Protein AF-A0A7V4B0A4-F1 (afdb_monomer_lite)

pLDDT: mean 84.25, std 16.82, range [36.53, 98.81]

Structure (mmCIF, N/CA/C/O backbone):
data_AF-A0A7V4B0A4-F1
#
_entry.id   AF-A0A7V4B0A4-F1
#
loop_
_atom_site.group_PDB
_atom_site.id
_atom_site.type_symbol
_atom_site.label_atom_id
_atom_site.label_alt_id
_atom_site.label_comp_id
_atom_site.label_asym_id
_atom_site.label_entity_id
_atom_site.label_seq_id
_atom_site.pdbx_PDB_ins_code
_atom_site.Cartn_x
_atom_site.Cartn_y
_atom_site.Cartn_z
_atom_site.occupancy
_atom_site.B_iso_or_equiv
_atom_site.auth_seq_id
_atom_site.auth_comp_id
_atom_site.auth_asym_id
_atom_site.auth_atom_id
_atom_site.pdbx_PDB_model_num
ATOM 1 N N . MET A 1 1 ? 24.446 34.814 -2.611 1.00 75.25 1 MET A N 1
ATOM 2 C CA . MET A 1 1 ? 24.710 34.188 -1.289 1.00 75.25 1 MET A CA 1
ATOM 3 C C . MET A 1 1 ? 25.491 32.901 -1.479 1.00 75.25 1 MET A C 1
ATOM 5 O O . MET A 1 1 ? 25.324 32.261 -2.516 1.00 75.25 1 MET A O 1
ATOM 9 N N . LYS A 1 2 ? 26.307 32.516 -0.501 1.00 70.69 2 LYS A N 1
ATOM 10 C CA . LYS A 1 2 ? 26.991 31.227 -0.449 1.00 70.69 2 LYS A CA 1
ATOM 11 C C . LYS A 1 2 ? 26.139 30.223 0.328 1.00 70.69 2 LYS A C 1
ATOM 13 O O . LYS A 1 2 ? 25.851 30.430 1.503 1.00 70.69 2 LYS A O 1
ATOM 18 N N . ILE A 1 3 ? 25.718 29.152 -0.334 1.00 69.56 3 ILE A N 1
ATOM 19 C CA . ILE A 1 3 ? 24.817 28.135 0.212 1.00 69.56 3 ILE A CA 1
ATOM 20 C C . ILE A 1 3 ? 25.593 26.832 0.373 1.00 69.56 3 ILE A C 1
ATOM 22 O O . ILE A 1 3 ? 26.235 26.363 -0.565 1.00 69.56 3 ILE A O 1
ATOM 26 N N . CYS A 1 4 ? 25.526 26.235 1.559 1.00 71.62 4 CYS A N 1
ATOM 27 C CA . CYS A 1 4 ? 26.111 24.924 1.820 1.00 71.62 4 CYS A CA 1
ATOM 28 C C . CYS A 1 4 ? 24.996 23.898 2.033 1.00 71.62 4 CYS A C 1
ATOM 30 O O . CYS A 1 4 ? 24.217 24.020 2.976 1.00 71.62 4 CYS A O 1
ATOM 32 N N . LEU A 1 5 ? 24.903 22.903 1.154 1.00 67.12 5 LEU A N 1
ATOM 33 C CA . LEU A 1 5 ? 23.916 21.831 1.233 1.00 67.12 5 LEU A CA 1
ATOM 34 C C . LEU A 1 5 ? 24.581 20.546 1.726 1.00 67.12 5 LEU A C 1
ATOM 36 O O . LEU A 1 5 ? 25.603 20.130 1.188 1.00 67.12 5 LEU A O 1
ATOM 40 N N . ILE A 1 6 ? 24.020 19.915 2.752 1.00 66.19 6 ILE A N 1
ATOM 41 C CA . ILE A 1 6 ? 24.661 18.818 3.479 1.00 66.19 6 ILE A CA 1
ATOM 42 C C . ILE A 1 6 ? 23.786 17.566 3.403 1.00 66.19 6 ILE A C 1
ATOM 44 O O . ILE A 1 6 ? 22.650 17.573 3.876 1.00 66.19 6 ILE A O 1
ATOM 48 N N . GLN A 1 7 ? 24.337 16.471 2.879 1.00 65.56 7 GLN A N 1
ATOM 49 C CA . GLN A 1 7 ? 23.795 15.128 3.095 1.00 65.56 7 GLN A CA 1
ATOM 50 C C . GLN A 1 7 ? 24.357 14.594 4.410 1.00 65.56 7 GLN A C 1
ATOM 52 O O . GLN A 1 7 ? 25.570 14.417 4.486 1.00 65.56 7 GLN A O 1
ATOM 57 N N . PRO A 1 8 ? 23.553 14.350 5.455 1.00 57.16 8 PRO A N 1
ATOM 58 C CA . PRO A 1 8 ? 24.050 13.830 6.713 1.00 57.16 8 PRO A CA 1
ATOM 59 C C . PRO A 1 8 ? 24.320 12.324 6.613 1.00 57.16 8 PRO A C 1
ATOM 61 O O . PRO A 1 8 ? 23.632 11.586 5.909 1.00 57.16 8 PRO A O 1
ATOM 64 N N . TYR A 1 9 ? 25.311 11.873 7.377 1.00 52.69 9 TYR A N 1
ATOM 65 C CA . TYR A 1 9 ? 25.634 10.466 7.591 1.00 52.69 9 TYR A CA 1
ATOM 66 C C . TYR A 1 9 ? 25.311 10.093 9.042 1.00 52.69 9 TYR A C 1
ATOM 68 O O . TYR A 1 9 ? 25.864 10.694 9.964 1.00 52.69 9 TYR A O 1
ATOM 76 N N . ASP A 1 10 ? 24.426 9.115 9.259 1.00 53.19 10 ASP A N 1
ATOM 77 C CA . ASP A 1 10 ? 24.234 8.486 10.573 1.00 53.19 10 ASP A CA 1
ATOM 78 C C . ASP A 1 10 ? 24.983 7.151 10.621 1.00 53.19 10 ASP A C 1
ATOM 80 O O . ASP A 1 10 ? 24.567 6.169 10.015 1.00 53.19 10 ASP A O 1
ATOM 84 N N . ALA A 1 11 ? 26.065 7.081 11.395 1.00 44.38 11 ALA A N 1
ATOM 85 C CA . ALA A 1 11 ? 26.832 5.847 11.569 1.00 44.38 11 ALA A CA 1
ATOM 86 C C . ALA A 1 11 ? 26.018 4.688 12.193 1.00 44.38 11 ALA A C 1
ATOM 88 O O . ALA A 1 11 ? 26.493 3.555 12.207 1.00 44.38 11 ALA A O 1
ATOM 89 N N . ARG A 1 12 ? 24.806 4.951 12.710 1.00 38.81 12 ARG A N 1
ATOM 90 C CA . ARG A 1 12 ? 23.875 3.936 13.235 1.00 38.81 12 ARG A CA 1
ATOM 91 C C . ARG A 1 12 ? 22.902 3.386 12.187 1.00 38.81 12 ARG A C 1
ATOM 93 O O . ARG A 1 12 ? 22.183 2.435 12.485 1.00 38.81 12 ARG A O 1
ATOM 100 N N . ARG A 1 13 ? 22.862 3.945 10.973 1.00 39.22 13 ARG A N 1
ATOM 101 C CA . ARG A 1 13 ? 22.003 3.492 9.868 1.00 39.22 13 ARG A CA 1
ATOM 102 C C . ARG A 1 13 ? 22.868 3.029 8.693 1.00 39.22 13 ARG A C 1
ATOM 104 O O . ARG A 1 13 ? 23.796 3.714 8.283 1.00 39.22 13 ARG A O 1
ATOM 111 N N . HIS A 1 14 ? 22.565 1.852 8.148 1.00 38.12 14 HIS A N 1
ATOM 112 C CA . HIS A 1 14 ? 23.194 1.375 6.915 1.00 38.12 14 HIS A CA 1
ATOM 113 C C . HIS A 1 14 ? 22.446 1.983 5.726 1.00 38.12 14 HIS A C 1
ATOM 115 O O . HIS A 1 14 ? 21.245 1.769 5.573 1.00 38.12 14 HIS A O 1
ATOM 121 N N . TYR A 1 15 ? 23.149 2.765 4.910 1.00 41.97 15 TYR A N 1
ATOM 122 C CA . TYR A 1 15 ? 22.588 3.439 3.741 1.00 41.97 15 TYR A CA 1
ATOM 123 C C . TYR A 1 15 ? 23.042 2.738 2.456 1.00 41.97 15 TYR A C 1
ATOM 125 O O . TYR A 1 15 ? 24.212 2.385 2.324 1.00 41.97 15 TYR A O 1
ATOM 133 N N . TYR A 1 16 ? 22.118 2.552 1.510 1.00 37.06 16 TYR A N 1
ATOM 134 C CA . TYR A 1 16 ? 22.332 1.768 0.283 1.00 37.06 16 TYR A CA 1
ATOM 135 C C . TYR A 1 16 ? 22.810 2.588 -0.934 1.00 37.06 16 TYR A C 1
ATOM 137 O O . TYR A 1 16 ? 23.106 2.007 -1.973 1.00 37.06 16 TYR A O 1
ATOM 145 N N . ALA A 1 17 ? 22.917 3.917 -0.831 1.00 39.59 17 ALA A N 1
ATOM 146 C CA . ALA A 1 17 ? 23.339 4.792 -1.931 1.00 39.59 17 ALA A CA 1
ATOM 147 C C . ALA A 1 17 ? 24.556 5.643 -1.526 1.00 39.59 17 ALA A C 1
ATOM 149 O O . ALA A 1 17 ? 24.553 6.225 -0.449 1.00 39.59 17 ALA A O 1
ATOM 150 N N . MET A 1 18 ? 25.585 5.729 -2.381 1.00 36.53 18 MET A N 1
ATOM 151 C CA . MET A 1 18 ? 26.804 6.542 -2.163 1.00 36.53 18 MET A CA 1
ATOM 152 C C . MET A 1 18 ? 26.861 7.801 -3.050 1.00 36.53 18 MET A C 1
ATOM 154 O O . MET A 1 18 ? 27.941 8.275 -3.392 1.00 36.53 18 MET A O 1
ATOM 158 N N . ILE A 1 19 ? 25.702 8.311 -3.463 1.00 43.41 19 ILE A N 1
ATOM 159 C CA . ILE A 1 19 ? 25.557 9.501 -4.314 1.00 43.41 19 ILE A CA 1
ATOM 160 C C . ILE A 1 19 ? 24.784 10.557 -3.506 1.00 43.41 19 ILE A C 1
ATOM 162 O O . ILE A 1 19 ? 23.922 10.164 -2.698 1.00 43.41 19 ILE A O 1
ATOM 166 N N . PRO A 1 20 ? 25.032 11.868 -3.716 1.00 46.19 20 PRO A N 1
ATOM 167 C CA . PRO A 1 20 ? 24.168 12.898 -3.171 1.00 46.19 20 PRO A CA 1
ATOM 168 C C . PRO A 1 20 ? 22.713 12.617 -3.567 1.00 46.19 20 PRO A C 1
ATOM 170 O O . PRO A 1 20 ? 22.459 12.237 -4.710 1.00 46.19 20 PRO A O 1
ATOM 173 N N . SER A 1 21 ? 21.750 12.789 -2.662 1.00 54.66 21 SER A N 1
ATOM 174 C CA . SER A 1 21 ? 20.336 12.594 -2.990 1.00 54.66 21 SER A CA 1
ATOM 175 C C . SER A 1 21 ? 19.987 13.446 -4.219 1.00 54.66 21 SER A C 1
ATOM 177 O O . SER A 1 21 ? 20.440 14.587 -4.339 1.00 54.66 21 SER A O 1
ATOM 179 N N . ALA A 1 22 ? 19.196 12.917 -5.157 1.00 49.62 22 ALA A N 1
ATOM 180 C CA . ALA A 1 22 ? 18.809 13.666 -6.360 1.00 49.62 22 ALA A CA 1
ATOM 181 C C . ALA A 1 22 ? 18.172 15.031 -6.010 1.00 49.62 22 ALA A C 1
ATOM 183 O O . ALA A 1 22 ? 18.344 16.016 -6.731 1.00 49.62 22 ALA A O 1
ATOM 184 N N . GLY A 1 23 ? 17.532 15.120 -4.837 1.00 54.31 23 GLY A N 1
ATOM 185 C CA . GLY A 1 23 ? 17.040 16.368 -4.258 1.00 54.31 23 GLY A CA 1
ATOM 186 C C . GLY A 1 23 ? 18.136 17.399 -3.951 1.00 54.31 23 GLY A C 1
ATOM 187 O O . GLY A 1 23 ? 17.944 18.577 -4.238 1.00 54.31 23 GLY A O 1
ATOM 188 N N . LEU A 1 24 ? 19.304 16.995 -3.433 1.00 58.66 24 LEU A N 1
ATOM 189 C CA . LEU A 1 24 ? 20.439 17.899 -3.174 1.00 58.66 24 LEU A CA 1
ATOM 190 C C . LEU A 1 24 ? 21.031 18.485 -4.448 1.00 58.66 24 LEU A C 1
ATOM 192 O O . LEU A 1 24 ? 21.308 19.683 -4.501 1.00 58.66 24 LEU A O 1
ATOM 196 N N . ALA A 1 25 ? 21.230 17.646 -5.464 1.00 51.81 25 ALA A N 1
ATOM 197 C CA . ALA A 1 25 ? 21.751 18.088 -6.752 1.00 51.81 25 ALA A CA 1
ATOM 198 C C . ALA A 1 25 ? 20.771 19.052 -7.442 1.00 51.81 25 ALA A C 1
ATOM 200 O O . ALA A 1 25 ? 21.187 20.088 -7.959 1.00 51.81 25 ALA A O 1
ATOM 201 N N . SER A 1 26 ? 19.469 18.764 -7.362 1.00 47.47 26 SER A N 1
ATOM 202 C CA . SER A 1 26 ? 18.408 19.618 -7.908 1.00 47.47 26 SER A CA 1
ATOM 203 C C . SER A 1 26 ? 18.326 20.967 -7.190 1.00 47.47 26 SER A C 1
ATOM 205 O O . SER A 1 26 ? 18.292 22.010 -7.839 1.00 47.47 26 SER A O 1
ATOM 207 N N . LEU A 1 27 ? 18.383 20.975 -5.853 1.00 57.47 27 LEU A N 1
ATOM 208 C CA . LEU A 1 27 ? 18.433 22.209 -5.061 1.00 57.47 27 LEU A CA 1
ATOM 209 C C . LEU A 1 27 ? 19.682 23.036 -5.379 1.00 57.47 27 LEU A C 1
ATOM 211 O O . LEU A 1 27 ? 19.591 24.253 -5.528 1.00 57.47 27 LEU A O 1
ATOM 215 N N . ALA A 1 28 ? 20.841 22.391 -5.531 1.00 60.78 28 ALA A N 1
ATOM 216 C CA . ALA A 1 28 ? 22.064 23.085 -5.913 1.00 60.78 28 ALA A CA 1
ATOM 217 C C . ALA A 1 28 ? 21.980 23.691 -7.316 1.00 60.78 28 ALA A C 1
ATOM 219 O O . ALA A 1 28 ? 22.449 24.809 -7.520 1.00 60.78 28 ALA A O 1
ATOM 220 N N . ALA A 1 29 ? 21.357 22.988 -8.262 1.00 51.31 29 ALA A N 1
ATOM 221 C CA . ALA A 1 29 ? 21.157 23.478 -9.618 1.00 51.31 29 ALA A CA 1
ATOM 222 C C . ALA A 1 29 ? 20.204 24.683 -9.664 1.00 51.31 29 ALA A C 1
ATOM 224 O O . ALA A 1 29 ? 20.508 25.663 -10.340 1.00 51.31 29 ALA A O 1
ATOM 225 N N . VAL A 1 30 ? 19.092 24.647 -8.921 1.00 55.47 30 VAL A N 1
ATOM 226 C CA . VAL A 1 30 ? 18.140 25.770 -8.820 1.00 55.47 30 VAL A CA 1
ATOM 227 C C . VAL A 1 30 ? 18.807 26.984 -8.179 1.00 55.47 30 VAL A C 1
ATOM 229 O O . VAL A 1 30 ? 18.858 28.049 -8.784 1.00 55.47 30 VAL A O 1
ATOM 232 N N . CYS A 1 31 ? 19.424 26.813 -7.008 1.00 58.88 31 CYS A N 1
ATOM 233 C CA . CYS A 1 31 ? 20.128 27.906 -6.343 1.00 58.88 31 CYS A CA 1
ATOM 234 C C . CYS A 1 31 ? 21.285 28.461 -7.196 1.00 58.88 31 CYS A C 1
ATOM 236 O O . CYS A 1 31 ? 21.525 29.665 -7.199 1.00 58.88 31 CYS A O 1
ATOM 238 N N . GLY A 1 32 ? 21.990 27.604 -7.939 1.00 60.75 32 GLY A N 1
ATOM 239 C CA . GLY A 1 32 ? 23.030 28.024 -8.877 1.00 60.75 32 GLY A CA 1
ATOM 240 C C . GLY A 1 32 ? 22.489 28.871 -10.032 1.00 60.75 32 GLY A C 1
ATOM 241 O O . GLY A 1 32 ? 23.100 29.881 -10.380 1.00 60.75 32 GLY A O 1
ATOM 242 N N . ARG A 1 33 ? 21.330 28.502 -10.597 1.00 58.44 33 ARG A N 1
ATOM 243 C CA . ARG A 1 33 ? 20.647 29.280 -11.649 1.00 58.44 33 ARG A CA 1
ATOM 244 C C . ARG A 1 33 ? 20.203 30.658 -11.162 1.00 58.44 33 ARG A C 1
ATOM 246 O O . ARG A 1 33 ? 20.313 31.616 -11.917 1.00 58.44 33 ARG A O 1
ATOM 253 N N . ASP A 1 34 ? 19.823 30.765 -9.895 1.00 62.31 34 ASP A N 1
ATOM 254 C CA . ASP A 1 34 ? 19.429 32.027 -9.256 1.00 62.31 34 ASP A CA 1
ATOM 255 C C . ASP A 1 34 ? 20.637 32.880 -8.800 1.00 62.31 34 ASP A C 1
ATOM 257 O O . ASP A 1 34 ? 20.499 33.850 -8.056 1.00 62.31 34 ASP A O 1
ATOM 261 N N . GLY A 1 35 ? 21.855 32.535 -9.238 1.00 72.69 35 GLY A N 1
ATOM 262 C CA . GLY A 1 35 ? 23.071 33.312 -8.981 1.00 72.69 35 GLY A CA 1
ATOM 263 C C . GLY A 1 35 ? 23.706 33.071 -7.607 1.00 72.69 35 GLY A C 1
ATOM 264 O O . GLY A 1 35 ? 24.590 33.827 -7.189 1.00 72.69 35 GLY A O 1
ATOM 265 N N . HIS A 1 36 ? 23.293 32.029 -6.879 1.00 77.00 36 HIS A N 1
ATOM 266 C CA . HIS A 1 36 ? 23.931 31.647 -5.621 1.00 77.00 36 HIS A CA 1
ATOM 267 C C . HIS A 1 36 ? 25.146 30.741 -5.857 1.00 77.00 36 HIS A C 1
ATOM 269 O O . HIS A 1 36 ? 25.159 29.871 -6.722 1.00 77.00 36 HIS A O 1
ATOM 275 N N . SER A 1 37 ? 26.180 30.906 -5.031 1.00 80.31 37 SER A N 1
ATOM 276 C CA . SER A 1 37 ? 27.324 29.992 -5.013 1.00 80.31 37 SER A CA 1
ATOM 277 C C . SER A 1 37 ? 26.982 28.811 -4.111 1.00 80.31 37 SER A C 1
ATOM 279 O O . SER A 1 37 ? 26.821 28.997 -2.906 1.00 80.31 37 SER A O 1
ATOM 281 N N . VAL A 1 38 ? 26.833 27.610 -4.675 1.00 75.75 38 VAL A N 1
ATOM 282 C CA . VAL A 1 38 ? 26.387 26.429 -3.921 1.00 75.75 38 VAL A CA 1
ATOM 283 C C . VAL A 1 38 ? 27.510 25.411 -3.760 1.00 75.75 38 VAL A C 1
ATOM 285 O O . VAL A 1 38 ? 28.175 25.041 -4.726 1.00 75.75 38 VAL A O 1
ATOM 288 N N . ARG A 1 39 ? 27.692 24.908 -2.536 1.00 79.44 39 ARG A N 1
ATOM 289 C CA . ARG A 1 39 ? 28.597 23.802 -2.213 1.00 79.44 39 ARG A CA 1
ATOM 290 C C . ARG A 1 39 ? 27.809 22.642 -1.616 1.00 79.44 39 ARG A C 1
ATOM 292 O O . ARG A 1 39 ? 27.091 22.833 -0.641 1.00 79.44 39 ARG A O 1
ATOM 299 N N . ILE A 1 40 ? 27.982 21.440 -2.164 1.00 72.88 40 ILE A N 1
ATOM 300 C CA . ILE A 1 40 ? 27.429 20.209 -1.588 1.00 72.88 40 ILE A CA 1
ATOM 301 C C . ILE A 1 40 ? 28.499 19.531 -0.723 1.00 72.88 40 ILE A C 1
ATOM 303 O O . ILE A 1 40 ? 29.619 19.301 -1.184 1.00 72.88 40 ILE A O 1
ATOM 307 N N . ILE A 1 41 ? 28.149 19.205 0.520 1.00 72.19 41 ILE A N 1
ATOM 308 C CA . ILE A 1 41 ? 28.908 18.328 1.413 1.00 72.19 41 ILE A CA 1
ATOM 309 C C . ILE A 1 41 ? 28.164 16.994 1.488 1.00 72.19 41 ILE A C 1
ATOM 311 O O . ILE A 1 41 ? 27.162 16.869 2.193 1.00 72.19 41 ILE A O 1
ATOM 315 N N . ASP A 1 42 ? 28.666 15.987 0.778 1.00 68.81 42 ASP A N 1
ATOM 316 C CA . ASP A 1 42 ? 28.141 14.626 0.867 1.00 68.81 42 ASP A CA 1
ATOM 317 C C . ASP A 1 42 ? 28.820 13.866 2.014 1.00 68.81 42 ASP A C 1
ATOM 319 O O . ASP A 1 42 ? 29.868 13.233 1.848 1.00 68.81 42 ASP A O 1
ATOM 323 N N . ALA A 1 43 ? 28.254 13.961 3.219 1.00 67.31 43 ALA A N 1
ATOM 324 C CA . ALA A 1 43 ? 28.823 13.263 4.364 1.00 67.31 43 ALA A CA 1
ATOM 325 C C . ALA A 1 43 ? 28.682 11.745 4.259 1.00 67.31 43 ALA A C 1
ATOM 327 O O . ALA A 1 43 ? 29.445 11.040 4.917 1.00 67.31 43 ALA A O 1
ATOM 328 N N . LEU A 1 44 ? 27.740 11.247 3.452 1.00 60.88 44 LEU A N 1
ATOM 329 C CA . LEU A 1 44 ? 27.511 9.823 3.259 1.00 60.88 44 LEU A CA 1
ATOM 330 C C . LEU A 1 44 ? 28.599 9.215 2.371 1.00 60.88 44 LEU A C 1
ATOM 332 O O . LEU A 1 44 ? 29.256 8.265 2.799 1.00 60.88 44 LEU A O 1
ATOM 336 N N . ALA A 1 45 ? 28.859 9.803 1.199 1.00 62.22 45 ALA A N 1
ATOM 337 C CA . ALA A 1 45 ? 29.923 9.349 0.299 1.00 62.22 45 ALA A CA 1
ATOM 338 C C . ALA A 1 45 ? 31.308 9.372 0.968 1.00 62.22 45 ALA A C 1
ATOM 340 O O . ALA A 1 45 ? 32.157 8.522 0.699 1.00 62.22 45 ALA A O 1
ATOM 341 N N . HIS A 1 46 ? 31.530 10.319 1.883 1.00 69.94 46 HIS A N 1
ATOM 342 C CA . HIS A 1 46 ? 32.814 10.505 2.561 1.00 69.94 46 HIS A CA 1
ATOM 343 C C . HIS A 1 46 ? 32.844 10.018 4.021 1.00 69.94 46 HIS A C 1
ATOM 345 O O . HIS A 1 46 ? 33.844 10.234 4.707 1.00 69.94 46 HIS A O 1
ATOM 351 N N . ARG A 1 47 ? 31.774 9.366 4.504 1.00 67.00 47 ARG A N 1
ATOM 352 C CA . ARG A 1 47 ? 31.621 8.847 5.883 1.00 67.00 47 ARG A CA 1
ATOM 353 C C . ARG A 1 47 ? 32.041 9.849 6.968 1.00 67.00 47 ARG A C 1
ATOM 355 O O . ARG A 1 47 ? 32.759 9.513 7.913 1.00 67.00 47 ARG A O 1
ATOM 362 N N . LEU A 1 48 ? 31.640 11.108 6.819 1.00 65.25 48 LEU A N 1
ATOM 363 C CA . LEU A 1 48 ? 32.090 12.190 7.694 1.00 65.25 48 LEU A CA 1
ATOM 364 C C . LEU A 1 48 ? 31.338 12.157 9.029 1.00 65.25 48 LEU A C 1
ATOM 366 O O . LEU A 1 48 ? 30.117 12.025 9.067 1.00 65.25 48 LEU A O 1
ATOM 370 N N . SER A 1 49 ? 32.061 12.324 10.139 1.00 66.31 49 SER A N 1
ATOM 371 C CA . SER A 1 49 ? 31.447 12.460 11.464 1.00 66.31 49 SER A CA 1
ATOM 372 C C . SER A 1 49 ? 30.740 13.818 11.622 1.00 66.31 49 SER A C 1
ATOM 374 O O . SER A 1 49 ? 31.161 14.791 10.989 1.00 66.31 49 SER A O 1
ATOM 376 N N . PRO A 1 50 ? 29.734 13.950 12.512 1.00 54.19 50 PRO A N 1
ATOM 377 C CA . PRO A 1 50 ? 29.031 15.218 12.741 1.00 54.19 50 PRO A CA 1
ATOM 378 C C . PRO A 1 50 ? 29.956 16.412 13.029 1.00 54.19 50 PRO A C 1
ATOM 380 O O . PRO A 1 50 ? 29.745 17.501 12.498 1.00 54.19 50 PRO A O 1
ATOM 383 N N . GLY A 1 51 ? 31.032 16.200 13.797 1.00 63.50 51 GLY A N 1
ATOM 384 C CA . GLY A 1 51 ? 32.045 17.233 14.046 1.00 63.50 51 GLY A CA 1
ATOM 385 C C . GLY A 1 51 ? 32.785 17.663 12.775 1.00 63.50 51 GLY A C 1
ATOM 386 O O . GLY A 1 51 ? 32.942 18.854 12.522 1.00 63.50 51 GLY A O 1
ATOM 387 N N . ARG A 1 52 ? 33.163 16.710 11.911 1.00 69.25 52 ARG A N 1
ATOM 388 C CA . ARG A 1 52 ? 33.843 17.004 10.637 1.00 69.25 52 ARG A CA 1
ATOM 389 C C . ARG A 1 52 ? 32.926 17.693 9.631 1.00 69.25 52 ARG A C 1
ATOM 391 O O . ARG A 1 52 ? 33.393 18.569 8.908 1.00 69.25 52 ARG A O 1
ATOM 398 N N . ILE A 1 53 ? 31.641 17.336 9.611 1.00 61.25 53 ILE A N 1
ATOM 399 C CA . ILE A 1 53 ? 30.615 18.024 8.816 1.00 61.25 53 ILE A CA 1
ATOM 400 C C . ILE A 1 53 ? 30.513 19.488 9.258 1.00 61.25 53 ILE A C 1
ATOM 402 O O . ILE A 1 53 ? 30.587 20.383 8.417 1.00 61.25 53 ILE A O 1
ATOM 406 N N . ALA A 1 54 ? 30.416 19.741 10.568 1.00 62.62 54 ALA A N 1
ATOM 407 C CA . ALA A 1 54 ? 30.348 21.094 11.116 1.00 62.62 54 ALA A CA 1
ATOM 408 C C . ALA A 1 54 ? 31.603 21.919 10.784 1.00 62.62 54 ALA A C 1
ATOM 410 O O . ALA A 1 54 ? 31.493 23.083 10.403 1.00 62.62 54 ALA A O 1
ATOM 411 N N . ASP A 1 55 ? 32.795 21.325 10.860 1.00 69.00 55 ASP A N 1
ATOM 412 C CA . ASP A 1 55 ? 34.049 22.012 10.528 1.00 69.00 55 ASP A CA 1
ATOM 413 C C . ASP A 1 55 ? 34.188 22.337 9.037 1.00 69.00 55 ASP A C 1
ATOM 415 O O . ASP A 1 55 ? 34.765 23.364 8.674 1.00 69.00 55 ASP A O 1
ATOM 419 N N . LEU A 1 56 ? 33.700 21.462 8.156 1.00 68.38 56 LEU A N 1
ATOM 420 C CA . LEU A 1 56 ? 33.671 21.722 6.715 1.00 68.38 56 LEU A CA 1
ATOM 421 C C . LEU A 1 56 ? 32.643 22.805 6.383 1.00 68.38 56 LEU A C 1
ATOM 423 O O . LEU A 1 56 ? 32.980 23.765 5.697 1.00 68.38 56 LEU A O 1
ATOM 427 N N . ALA A 1 57 ? 31.439 22.725 6.953 1.00 63.00 57 ALA A N 1
ATOM 428 C CA . ALA A 1 57 ? 30.414 23.748 6.779 1.00 63.00 57 ALA A CA 1
ATOM 429 C C . ALA A 1 57 ? 30.880 25.127 7.287 1.00 63.00 57 ALA A C 1
ATOM 431 O O . ALA A 1 57 ? 30.696 26.123 6.596 1.00 63.00 57 ALA A O 1
ATOM 432 N N . ARG A 1 58 ? 31.559 25.203 8.443 1.00 70.50 58 ARG A N 1
ATOM 433 C CA . ARG A 1 58 ? 32.131 26.459 8.972 1.00 70.50 58 ARG A CA 1
ATOM 434 C C . ARG A 1 58 ? 33.234 27.032 8.084 1.00 70.50 58 ARG A C 1
ATOM 436 O O . ARG A 1 58 ? 33.293 28.247 7.911 1.00 70.50 58 ARG A O 1
ATOM 443 N N . ARG A 1 59 ? 34.100 26.181 7.520 1.00 76.50 59 ARG A N 1
ATOM 444 C CA . ARG A 1 59 ? 35.163 26.606 6.590 1.00 76.50 59 ARG A CA 1
ATOM 445 C C . ARG A 1 59 ? 34.606 27.232 5.323 1.00 76.50 59 ARG A C 1
ATOM 447 O O . ARG A 1 59 ? 35.189 28.184 4.814 1.00 76.50 59 ARG A O 1
ATOM 454 N N . GLU A 1 60 ? 33.462 26.744 4.860 1.00 73.12 60 GLU A N 1
ATOM 455 C CA . GLU A 1 60 ? 32.794 27.323 3.705 1.00 73.12 60 GLU A CA 1
ATOM 456 C C . GLU A 1 60 ? 32.211 28.713 3.985 1.00 73.12 60 GLU A C 1
ATOM 458 O O . GLU A 1 60 ? 31.972 29.438 3.026 1.00 73.12 60 GLU A O 1
ATOM 463 N N . ARG A 1 61 ? 32.028 29.125 5.249 1.00 76.12 61 ARG A N 1
ATOM 464 C CA . ARG A 1 61 ? 31.386 30.402 5.623 1.00 76.12 61 ARG A CA 1
ATOM 465 C C . ARG A 1 61 ? 30.102 30.678 4.814 1.00 76.12 61 ARG A C 1
ATOM 467 O O . ARG A 1 61 ? 30.017 31.712 4.153 1.00 76.12 61 ARG A O 1
ATOM 474 N N . PRO A 1 62 ? 29.140 29.740 4.780 1.00 67.62 62 PRO A N 1
ATOM 475 C CA . PRO A 1 62 ? 27.916 29.954 4.035 1.00 67.62 62 PRO A CA 1
ATOM 476 C C . PRO A 1 62 ? 27.047 31.005 4.728 1.00 67.62 62 PRO A C 1
ATOM 478 O O . PRO A 1 62 ? 26.983 31.052 5.956 1.00 67.62 62 PRO A O 1
ATOM 481 N N . ASP A 1 63 ? 26.325 31.786 3.932 1.00 65.12 63 ASP A N 1
ATOM 482 C CA . ASP A 1 63 ? 25.248 32.647 4.422 1.00 65.12 63 ASP A CA 1
ATOM 483 C C . ASP A 1 63 ? 24.059 31.791 4.902 1.00 65.12 63 ASP A C 1
ATOM 485 O O . ASP A 1 63 ? 23.338 32.169 5.821 1.00 65.12 63 ASP A O 1
ATOM 489 N N . VAL A 1 64 ? 23.865 30.611 4.287 1.00 58.72 64 VAL A N 1
ATOM 490 C CA . VAL A 1 64 ? 22.800 29.646 4.609 1.00 58.72 64 VAL A CA 1
ATOM 491 C C . VAL A 1 64 ? 23.322 28.208 4.504 1.00 58.72 64 VAL A C 1
ATOM 493 O O . VAL A 1 64 ? 23.914 27.827 3.492 1.00 58.72 64 VAL A O 1
ATOM 496 N N . ALA A 1 65 ? 23.061 27.382 5.522 1.00 51.31 65 ALA A N 1
ATOM 497 C CA . ALA A 1 65 ? 23.333 25.944 5.496 1.00 51.31 65 ALA A CA 1
ATOM 498 C C . ALA A 1 65 ? 22.023 25.140 5.527 1.00 51.31 65 ALA A C 1
ATOM 500 O O . ALA A 1 65 ? 21.214 25.309 6.437 1.00 51.31 65 ALA A O 1
ATOM 501 N N . GLY A 1 66 ? 21.821 24.263 4.543 1.00 52.91 66 GLY A N 1
ATOM 502 C CA . GLY A 1 66 ? 20.678 23.350 4.460 1.00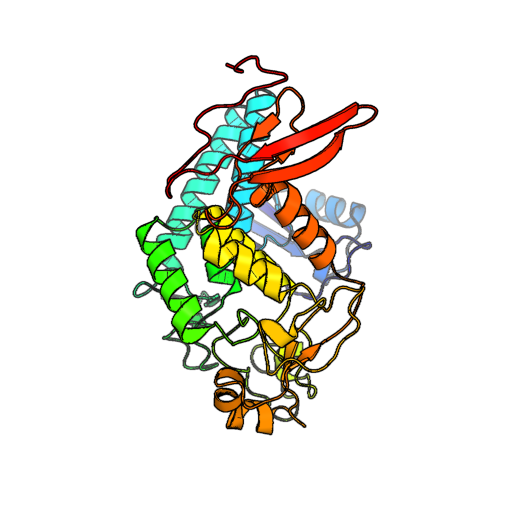 52.91 66 GLY A CA 1
ATOM 503 C C . GLY A 1 66 ? 21.126 21.902 4.628 1.00 52.91 66 GLY A C 1
ATOM 504 O O . GLY A 1 66 ? 22.141 21.503 4.068 1.00 52.91 66 GLY A O 1
ATOM 505 N N . VAL A 1 67 ? 20.381 21.097 5.384 1.00 47.53 67 VAL A N 1
ATOM 506 C CA . VAL A 1 67 ? 20.649 19.659 5.556 1.00 47.53 67 VAL A CA 1
ATOM 507 C C . VAL A 1 67 ? 19.506 18.886 4.908 1.00 47.53 67 VAL A C 1
ATOM 509 O O . VAL A 1 67 ? 18.350 19.150 5.230 1.00 47.53 67 VAL A O 1
ATOM 512 N N . THR A 1 68 ? 19.799 17.940 4.012 1.00 46.91 68 THR A N 1
ATOM 513 C CA . THR A 1 68 ? 18.766 17.054 3.451 1.00 46.91 68 THR A CA 1
ATOM 514 C C . THR A 1 68 ? 18.946 15.658 3.995 1.00 46.91 68 THR A C 1
ATOM 516 O O . THR A 1 68 ? 19.954 15.010 3.731 1.00 46.91 68 THR A O 1
ATOM 519 N N . PHE A 1 69 ? 17.947 15.151 4.687 1.00 40.12 69 PHE A N 1
ATOM 520 C CA . PHE A 1 69 ? 17.797 13.714 4.853 1.00 40.12 69 PHE A CA 1
ATOM 521 C C . PHE A 1 69 ? 17.233 13.165 3.535 1.00 40.12 69 PHE A C 1
ATOM 523 O O . PHE A 1 69 ? 16.483 13.889 2.876 1.00 40.12 69 PHE A O 1
ATOM 530 N N . PHE A 1 70 ? 17.592 11.938 3.121 1.00 37.25 70 PHE A N 1
ATOM 531 C CA . PHE A 1 70 ? 16.822 11.233 2.082 1.00 37.25 70 PHE A CA 1
ATOM 532 C C . PHE A 1 70 ? 15.350 11.421 2.432 1.00 37.25 70 PHE A C 1
ATOM 534 O O . PHE A 1 70 ? 14.920 10.982 3.499 1.00 37.25 70 PHE A O 1
ATOM 541 N N . THR A 1 71 ? 14.630 12.174 1.611 1.00 37.91 71 THR A N 1
ATOM 542 C CA . THR A 1 71 ? 13.204 12.382 1.811 1.00 37.91 71 THR A CA 1
ATOM 543 C C . THR A 1 71 ? 12.517 11.480 0.791 1.00 37.91 71 THR A C 1
ATOM 545 O O . THR A 1 71 ? 13.036 11.365 -0.323 1.00 37.91 71 THR A O 1
ATOM 548 N N . PRO A 1 72 ? 11.484 10.731 1.205 1.00 40.72 72 PRO A N 1
ATOM 549 C CA . PRO A 1 72 ? 10.926 9.620 0.444 1.00 40.72 72 PRO A CA 1
ATOM 550 C C . PRO A 1 72 ? 10.181 10.165 -0.781 1.00 40.72 72 PRO A C 1
ATOM 552 O O . PRO A 1 72 ? 10.298 11.345 -1.101 1.00 40.72 72 PRO A O 1
ATOM 555 N N . ASP A 1 73 ? 9.436 9.306 -1.466 1.00 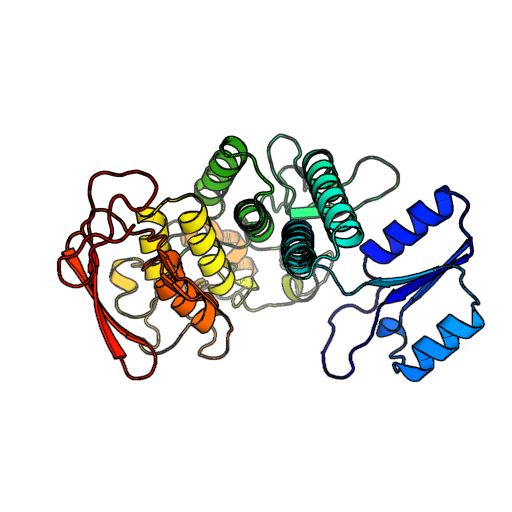53.47 73 ASP A N 1
ATOM 556 C CA . ASP A 1 73 ? 8.298 9.688 -2.308 1.00 53.47 73 ASP A CA 1
ATOM 557 C C . ASP A 1 73 ? 7.735 11.096 -1.982 1.00 53.47 73 ASP A C 1
ATOM 559 O O . ASP A 1 73 ? 7.507 11.419 -0.811 1.00 53.47 73 ASP A O 1
ATOM 563 N N . HIS A 1 74 ? 7.533 11.937 -3.005 1.00 56.06 74 HIS A N 1
ATOM 564 C CA . HIS A 1 74 ? 7.001 13.301 -2.879 1.00 56.06 74 HIS A CA 1
ATOM 565 C C . HIS A 1 74 ? 5.765 13.375 -1.968 1.00 56.06 74 HIS A C 1
ATOM 567 O O . HIS A 1 74 ? 5.622 14.346 -1.219 1.00 56.06 74 HIS A O 1
ATOM 573 N N . ALA A 1 75 ? 4.940 12.325 -1.979 1.00 55.28 75 ALA A N 1
ATOM 574 C CA . ALA A 1 75 ? 3.811 12.136 -1.079 1.00 55.28 75 ALA A CA 1
ATOM 575 C C . ALA A 1 75 ? 4.221 12.204 0.408 1.00 55.28 75 ALA A C 1
ATOM 577 O O . ALA A 1 75 ? 3.770 13.083 1.146 1.00 55.28 75 ALA A O 1
ATOM 578 N N . ALA A 1 76 ? 5.184 11.379 0.825 1.00 58.22 76 ALA A N 1
ATOM 579 C CA . ALA A 1 76 ? 5.672 11.331 2.203 1.00 58.22 76 ALA A CA 1
ATOM 580 C C . ALA A 1 76 ? 6.391 12.624 2.632 1.00 58.22 76 ALA A C 1
ATOM 582 O O . ALA A 1 76 ? 6.366 12.994 3.809 1.00 58.22 76 ALA A O 1
ATOM 583 N N . VAL A 1 77 ? 7.034 13.333 1.693 1.00 59.81 77 VAL A N 1
ATOM 584 C CA . VAL A 1 77 ? 7.622 14.659 1.963 1.00 59.81 77 VAL A CA 1
ATOM 585 C C . VAL A 1 77 ? 6.531 15.665 2.301 1.00 59.81 77 VAL A C 1
ATOM 587 O O . VAL A 1 77 ? 6.661 16.387 3.289 1.00 59.81 77 VAL A O 1
ATOM 590 N N . ARG A 1 78 ? 5.469 15.729 1.487 1.00 66.12 78 ARG A N 1
ATOM 591 C CA . ARG A 1 78 ? 4.348 16.640 1.728 1.00 66.12 78 ARG A CA 1
ATOM 592 C C . ARG A 1 78 ? 3.644 16.306 3.038 1.00 66.12 78 ARG A C 1
ATOM 594 O O . ARG A 1 78 ? 3.398 17.226 3.809 1.00 66.12 78 ARG A O 1
ATOM 601 N N . GLU A 1 79 ? 3.382 15.032 3.306 1.00 62.94 79 GLU A N 1
ATOM 602 C CA . GLU A 1 79 ? 2.773 14.573 4.560 1.00 62.94 79 GLU A CA 1
ATOM 603 C C . GLU A 1 79 ? 3.600 15.008 5.776 1.00 62.94 79 GLU A C 1
ATOM 605 O O . GLU A 1 79 ? 3.100 15.735 6.628 1.00 62.94 79 GLU A O 1
ATOM 610 N N . THR A 1 80 ? 4.905 14.715 5.784 1.00 64.06 80 THR A N 1
ATOM 611 C CA . THR A 1 80 ? 5.804 15.128 6.877 1.00 64.06 80 THR A CA 1
ATOM 612 C C . THR A 1 80 ? 5.814 16.650 7.069 1.00 64.06 80 THR A C 1
ATOM 614 O O . THR A 1 80 ? 5.866 17.149 8.191 1.00 64.06 80 THR A O 1
ATOM 617 N N . VAL A 1 81 ? 5.804 17.415 5.971 1.00 63.16 81 VAL A N 1
ATOM 618 C CA . VAL A 1 81 ? 5.784 18.884 6.022 1.00 63.16 81 VAL A CA 1
ATOM 619 C C . VAL A 1 81 ? 4.455 19.402 6.581 1.00 63.16 81 VAL A C 1
ATOM 621 O O . VAL A 1 81 ? 4.490 20.350 7.364 1.00 63.16 81 VAL A O 1
ATOM 624 N N . ARG A 1 82 ? 3.318 18.788 6.225 1.00 71.31 82 ARG A N 1
ATOM 625 C CA . ARG A 1 82 ? 1.989 19.128 6.760 1.00 71.31 82 ARG A CA 1
ATOM 626 C C . ARG A 1 82 ? 1.894 18.829 8.253 1.00 71.31 82 ARG A C 1
ATOM 628 O O . ARG A 1 82 ? 1.583 19.737 9.015 1.00 71.31 82 ARG A O 1
ATOM 635 N N . GLU A 1 83 ? 2.263 17.621 8.677 1.00 66.12 83 GLU A N 1
ATOM 636 C CA . GLU A 1 83 ? 2.271 17.239 10.098 1.00 66.12 83 GLU A CA 1
ATOM 637 C C . GLU A 1 83 ? 3.157 18.180 10.930 1.00 66.12 83 GLU A C 1
ATOM 639 O O . GLU A 1 83 ? 2.804 18.592 12.035 1.00 66.12 83 GLU A O 1
ATOM 644 N N . LEU A 1 84 ? 4.317 18.572 10.389 1.00 59.34 84 LEU A N 1
ATOM 645 C CA . LEU A 1 84 ? 5.207 19.513 11.064 1.00 59.34 84 LEU A CA 1
ATOM 646 C C . LEU A 1 84 ? 4.619 20.930 11.127 1.00 59.34 84 LEU A C 1
ATOM 648 O O . LEU A 1 84 ? 4.837 21.624 12.121 1.00 59.34 84 LEU A O 1
ATOM 652 N N . ALA A 1 85 ? 3.899 21.368 10.091 1.00 57.97 85 ALA A N 1
ATOM 653 C CA . ALA A 1 85 ? 3.208 22.655 10.089 1.00 57.97 85 ALA A CA 1
ATOM 654 C C . ALA A 1 85 ? 2.117 22.695 11.169 1.00 57.97 85 ALA A C 1
ATOM 656 O O . ALA A 1 85 ? 2.089 23.629 11.969 1.00 57.97 85 ALA A O 1
ATOM 657 N N . GLU A 1 86 ? 1.290 21.650 11.257 1.00 64.56 86 GLU A N 1
ATOM 658 C CA . GLU A 1 86 ? 0.259 21.502 12.292 1.00 64.56 86 GLU A CA 1
ATOM 659 C C . GLU A 1 86 ? 0.873 21.533 13.696 1.00 64.56 86 GLU A C 1
ATOM 661 O O . GLU A 1 86 ? 0.482 22.345 14.537 1.00 64.56 86 GLU A O 1
ATOM 666 N N . ALA A 1 87 ? 1.928 20.744 13.925 1.00 65.38 87 ALA A N 1
ATOM 667 C CA . ALA A 1 87 ? 2.644 20.744 15.197 1.00 65.38 87 ALA A CA 1
ATOM 668 C C . ALA A 1 87 ? 3.244 22.120 15.543 1.00 65.38 87 ALA A C 1
ATOM 670 O O . ALA A 1 87 ? 3.310 22.490 16.716 1.00 65.38 87 ALA A O 1
ATOM 671 N N . PHE A 1 88 ? 3.697 22.893 14.549 1.00 60.78 88 PHE A N 1
ATOM 672 C CA . PHE A 1 88 ? 4.225 24.244 14.756 1.00 60.78 88 PHE A CA 1
ATOM 673 C C . PHE A 1 88 ? 3.132 25.261 15.086 1.00 60.78 88 PHE A C 1
ATOM 675 O O . PHE A 1 88 ? 3.371 26.121 15.938 1.00 60.78 88 PHE A O 1
ATOM 682 N N . HIS A 1 89 ? 1.943 25.137 14.496 1.00 66.38 89 HIS A N 1
ATOM 683 C CA . HIS A 1 89 ? 0.782 25.930 14.898 1.00 66.38 89 HIS A CA 1
ATOM 684 C C . HIS A 1 89 ? 0.370 25.639 16.345 1.00 66.38 89 HIS A C 1
ATOM 686 O O . HIS A 1 89 ? 0.148 26.577 17.112 1.00 66.38 89 HIS A O 1
ATOM 692 N N . GLU A 1 90 ? 0.360 24.371 16.777 1.00 68.00 90 GLU A N 1
ATOM 693 C CA . GLU A 1 90 ? 0.019 24.019 18.168 1.00 68.00 90 GLU A CA 1
ATOM 694 C C . GLU A 1 90 ? 0.918 24.720 19.201 1.00 68.00 90 GLU A C 1
ATOM 696 O O . GLU A 1 90 ? 0.466 25.093 20.287 1.00 68.00 90 GLU A O 1
ATOM 701 N N . ILE A 1 91 ? 2.192 24.939 18.859 1.00 69.88 91 ILE A N 1
ATOM 702 C CA . ILE A 1 91 ? 3.166 25.628 19.718 1.00 69.88 91 ILE A CA 1
ATOM 703 C C . ILE A 1 91 ? 3.347 27.116 19.377 1.00 69.88 91 ILE A C 1
ATOM 705 O O . ILE A 1 91 ? 4.283 27.742 19.880 1.00 69.88 91 ILE A O 1
ATOM 709 N N . ARG A 1 92 ? 2.445 27.693 18.568 1.00 75.94 92 ARG A N 1
ATOM 710 C CA . ARG A 1 92 ? 2.399 29.122 18.198 1.00 75.94 92 ARG A CA 1
ATOM 711 C C . ARG A 1 92 ? 3.656 29.626 17.481 1.00 75.94 92 ARG A C 1
ATOM 713 O O . ARG A 1 92 ? 4.119 30.743 17.713 1.00 75.94 92 ARG A O 1
ATOM 720 N N . LEU A 1 93 ? 4.236 28.790 16.621 1.00 59.12 93 LEU A N 1
ATOM 721 C CA . LEU A 1 93 ? 5.304 29.163 15.688 1.00 59.12 93 LEU A CA 1
ATOM 722 C C . LEU A 1 93 ? 4.732 29.412 14.283 1.00 59.12 93 LEU A C 1
ATOM 724 O O . LEU A 1 93 ? 5.203 28.825 13.306 1.00 59.12 93 LEU A O 1
ATOM 728 N N . ASP A 1 94 ? 3.736 30.291 14.191 1.00 76.38 94 ASP A N 1
ATOM 729 C CA . ASP A 1 94 ? 2.879 30.454 13.008 1.00 76.38 94 ASP A CA 1
ATOM 730 C C . ASP A 1 94 ? 3.667 30.811 11.738 1.00 76.38 94 ASP A C 1
ATOM 732 O O . ASP A 1 94 ? 3.564 30.102 10.744 1.00 76.38 94 ASP A O 1
ATOM 736 N N . ASP A 1 95 ? 4.608 31.762 11.803 1.00 70.69 95 ASP A N 1
ATOM 737 C CA . ASP A 1 95 ? 5.472 32.116 10.659 1.00 70.69 95 ASP A CA 1
ATOM 738 C C . ASP A 1 95 ? 6.243 30.920 10.064 1.00 70.69 95 ASP A C 1
ATOM 740 O O . ASP A 1 95 ? 6.644 30.926 8.894 1.00 70.69 95 ASP A O 1
ATOM 744 N N . ARG A 1 96 ? 6.575 29.919 10.891 1.00 58.91 96 ARG A N 1
ATOM 745 C CA . ARG A 1 96 ? 7.271 28.706 10.436 1.00 58.91 96 ARG A CA 1
ATOM 746 C C . ARG A 1 96 ? 6.287 27.686 9.887 1.00 58.91 96 ARG A C 1
ATOM 748 O O . ARG A 1 96 ? 6.636 27.013 8.920 1.00 58.91 96 ARG A O 1
ATOM 755 N N . ALA A 1 97 ? 5.117 27.571 10.503 1.00 60.97 97 ALA A N 1
ATOM 756 C CA . ALA A 1 97 ? 4.042 26.713 10.037 1.00 60.97 97 ALA A CA 1
ATOM 757 C C . ALA A 1 97 ? 3.549 27.163 8.654 1.00 60.97 97 ALA A C 1
ATOM 759 O O . ALA A 1 97 ? 3.571 26.362 7.724 1.00 60.97 97 ALA A O 1
ATOM 760 N N . ASP A 1 98 ? 3.289 28.457 8.461 1.00 74.75 98 ASP A N 1
ATOM 761 C CA . ASP A 1 98 ? 2.837 29.026 7.186 1.00 74.75 98 ASP A CA 1
ATOM 762 C C . ASP A 1 98 ? 3.824 28.729 6.048 1.00 74.75 98 ASP A C 1
ATOM 764 O O . ASP A 1 98 ? 3.446 28.264 4.972 1.00 74.75 98 ASP A O 1
ATOM 768 N N . LYS A 1 99 ? 5.131 28.882 6.302 1.00 68.31 99 LYS A N 1
ATOM 769 C CA . LYS A 1 99 ? 6.185 28.543 5.326 1.00 68.31 99 LYS A CA 1
ATOM 770 C C . LYS A 1 99 ? 6.212 27.060 4.957 1.00 68.31 99 LYS A C 1
ATOM 772 O O . LYS A 1 99 ? 6.593 26.718 3.833 1.00 68.31 99 LYS A O 1
ATOM 777 N N . LEU A 1 100 ? 5.893 26.176 5.903 1.00 63.66 100 LEU A N 1
ATOM 778 C CA . LEU A 1 100 ? 5.796 24.738 5.657 1.00 63.66 100 LEU A CA 1
ATOM 779 C C . LEU A 1 100 ? 4.530 24.420 4.857 1.00 63.66 100 LEU A C 1
ATOM 781 O O . LEU A 1 100 ? 4.630 23.708 3.861 1.00 63.66 100 LEU A O 1
ATOM 785 N N . THR A 1 101 ? 3.394 25.026 5.198 1.00 75.06 101 THR A N 1
ATOM 786 C CA . THR A 1 101 ? 2.137 24.917 4.446 1.00 75.06 101 THR A CA 1
ATOM 787 C C . THR A 1 101 ? 2.319 25.356 2.994 1.00 75.06 101 THR A C 1
ATOM 789 O O . THR A 1 101 ? 2.067 24.578 2.076 1.00 75.06 101 THR A O 1
ATOM 792 N N . GLU A 1 102 ? 2.888 26.538 2.748 1.00 75.81 102 GLU A N 1
ATOM 793 C CA . GLU A 1 102 ? 3.196 26.993 1.387 1.00 75.81 102 GLU A CA 1
ATOM 794 C C . GLU A 1 102 ? 4.127 26.028 0.638 1.00 75.81 102 GLU A C 1
ATOM 796 O O . GLU A 1 102 ? 4.034 25.849 -0.580 1.00 75.81 102 GLU A O 1
ATOM 801 N N . ARG A 1 103 ? 5.079 25.412 1.348 1.00 73.81 103 ARG A N 1
ATOM 802 C CA . ARG A 1 103 ? 5.989 24.433 0.752 1.00 73.81 103 ARG A CA 1
ATOM 803 C C . ARG A 1 103 ? 5.260 23.145 0.379 1.00 73.81 103 ARG A C 1
ATOM 805 O O . ARG A 1 103 ? 5.573 22.601 -0.678 1.00 73.81 103 ARG A O 1
ATOM 812 N N . ALA A 1 104 ? 4.328 22.674 1.204 1.00 70.56 104 ALA A N 1
ATOM 813 C CA . ALA A 1 104 ? 3.483 21.528 0.887 1.00 70.56 104 ALA A CA 1
ATOM 814 C C . ALA A 1 104 ? 2.676 21.790 -0.393 1.00 70.56 104 ALA A C 1
ATOM 816 O O . ALA A 1 104 ? 2.702 20.964 -1.303 1.00 70.56 104 ALA A O 1
ATOM 817 N N . GLU A 1 105 ? 2.074 22.971 -0.529 1.00 81.69 105 GLU A N 1
ATOM 818 C CA . GLU A 1 105 ? 1.311 23.334 -1.731 1.00 81.69 105 GLU A CA 1
ATOM 819 C C . GLU A 1 105 ? 2.184 23.408 -2.989 1.00 81.69 105 GLU A C 1
ATOM 821 O O . GLU A 1 105 ? 1.816 22.889 -4.043 1.00 81.69 105 GLU A O 1
ATOM 826 N N . ARG A 1 106 ? 3.407 23.947 -2.886 1.00 75.38 106 ARG A N 1
ATOM 827 C CA . ARG A 1 106 ? 4.364 23.913 -4.008 1.00 75.38 106 ARG A CA 1
ATOM 828 C C . ARG A 1 106 ? 4.781 22.492 -4.393 1.00 75.38 106 ARG A C 1
ATOM 830 O O . ARG A 1 106 ? 4.985 22.231 -5.577 1.00 75.38 106 ARG A O 1
ATOM 837 N N . ILE A 1 107 ? 4.926 21.582 -3.425 1.00 75.75 107 ILE A N 1
ATOM 838 C CA . ILE A 1 107 ? 5.235 20.169 -3.698 1.00 75.75 107 ILE A CA 1
ATOM 839 C C . ILE A 1 107 ? 4.071 19.513 -4.440 1.00 75.75 107 ILE A C 1
ATOM 841 O O . ILE A 1 107 ? 4.313 18.850 -5.444 1.00 75.75 107 ILE A O 1
ATOM 845 N N . LEU A 1 108 ? 2.833 19.737 -3.990 1.00 79.50 108 LEU A N 1
ATOM 846 C CA . LEU A 1 108 ? 1.637 19.210 -4.645 1.00 79.50 108 LEU A CA 1
ATOM 847 C C . LEU A 1 108 ? 1.515 19.721 -6.086 1.00 79.50 108 LEU A C 1
ATOM 849 O O . LEU A 1 108 ? 1.342 18.926 -7.006 1.00 79.50 108 LEU A O 1
ATOM 853 N N . ALA A 1 109 ? 1.679 21.028 -6.300 1.00 77.12 109 ALA A N 1
ATOM 854 C CA . ALA A 1 109 ? 1.630 21.616 -7.636 1.00 77.12 109 ALA A CA 1
ATOM 855 C C . ALA A 1 109 ? 2.713 21.035 -8.563 1.00 77.12 109 ALA A C 1
ATOM 857 O O . ALA A 1 109 ? 2.434 20.694 -9.712 1.00 77.12 109 ALA A O 1
ATOM 858 N N . ALA A 1 110 ? 3.943 20.873 -8.062 1.00 76.75 110 ALA A N 1
ATOM 859 C CA . ALA A 1 110 ? 5.031 20.274 -8.829 1.00 76.75 110 ALA A CA 1
ATOM 860 C C . ALA A 1 110 ? 4.769 18.794 -9.148 1.00 76.75 110 ALA A C 1
ATOM 862 O O . ALA A 1 110 ? 5.009 18.374 -10.279 1.00 76.75 110 ALA A O 1
ATOM 863 N N . PHE A 1 111 ? 4.254 18.026 -8.184 1.00 82.81 111 PHE A N 1
ATOM 864 C CA . PHE A 1 111 ? 3.841 16.634 -8.365 1.00 82.81 111 PHE A CA 1
ATOM 865 C C . PHE A 1 111 ? 2.786 16.515 -9.474 1.00 82.81 111 PHE A C 1
ATOM 867 O O . PHE A 1 111 ? 3.009 15.798 -10.448 1.00 82.81 111 PHE A O 1
ATOM 874 N N . GLN A 1 112 ? 1.699 17.285 -9.369 1.00 85.38 112 GLN A N 1
ATOM 875 C CA . GLN A 1 112 ? 0.584 17.282 -10.321 1.00 85.38 112 GLN A CA 1
ATOM 876 C C . GLN A 1 112 ? 1.036 17.654 -11.735 1.00 85.38 112 GLN A C 1
ATOM 878 O O . GLN A 1 112 ? 0.674 16.993 -12.699 1.00 85.38 112 GLN A O 1
ATOM 883 N N . HIS A 1 113 ? 1.871 18.685 -11.869 1.00 80.00 113 HIS A N 1
ATOM 884 C CA . HIS A 1 113 ? 2.345 19.138 -13.176 1.00 80.00 113 HIS A CA 1
ATOM 885 C C . HIS A 1 113 ? 3.356 18.176 -13.822 1.00 80.00 113 HIS A C 1
ATOM 887 O O . HIS A 1 113 ? 3.445 18.094 -15.045 1.00 80.00 113 HIS A O 1
ATOM 893 N N . THR A 1 114 ? 4.181 17.509 -13.013 1.00 78.75 114 THR A N 1
ATOM 894 C CA . THR A 1 114 ? 5.406 16.867 -13.512 1.00 78.75 114 THR A CA 1
ATOM 895 C C . THR A 1 114 ? 5.317 15.351 -13.553 1.00 78.75 114 THR A C 1
ATOM 897 O O . THR A 1 114 ? 5.894 14.750 -14.452 1.00 78.75 114 THR A O 1
ATOM 900 N N . LEU A 1 115 ? 4.660 14.733 -12.571 1.00 81.69 115 LEU A N 1
ATOM 901 C CA . LEU A 1 115 ? 4.674 13.279 -12.379 1.00 81.69 115 LEU A CA 1
ATOM 902 C C . LEU A 1 115 ? 3.365 12.613 -12.791 1.00 81.69 115 LEU A C 1
ATOM 904 O O . LEU A 1 115 ? 3.377 11.430 -13.123 1.00 81.69 115 LEU A O 1
ATOM 908 N N . LEU A 1 116 ? 2.258 13.357 -12.797 1.00 87.19 116 LEU A N 1
ATOM 909 C CA . LEU A 1 116 ? 0.992 12.894 -13.345 1.00 87.19 116 LEU A CA 1
ATOM 910 C C . LEU A 1 116 ? 0.934 13.249 -14.836 1.00 87.19 116 LEU A C 1
ATOM 912 O O . LEU A 1 116 ? 0.668 14.391 -15.207 1.00 87.19 116 LEU A O 1
ATOM 916 N N . SER A 1 117 ? 1.223 12.278 -15.701 1.00 86.50 117 SER A N 1
ATOM 917 C CA . SER A 1 117 ? 1.279 12.470 -17.153 1.00 86.50 117 SER A CA 1
ATOM 918 C C . SER A 1 117 ? 0.287 11.548 -17.845 1.00 86.50 117 SER A C 1
ATOM 920 O O . SER A 1 117 ? 0.140 10.399 -17.457 1.00 86.50 117 SER A O 1
ATOM 922 N N . ASP A 1 118 ? -0.436 12.049 -18.848 1.00 93.31 118 ASP A N 1
ATOM 923 C CA . ASP A 1 118 ? -1.492 11.295 -19.548 1.00 93.31 118 ASP A CA 1
ATOM 924 C C . ASP A 1 118 ? -2.523 10.632 -18.612 1.00 93.31 118 ASP A C 1
ATOM 926 O O . ASP A 1 118 ? -3.055 9.565 -18.911 1.00 93.31 118 ASP A O 1
ATOM 930 N N . GLY A 1 119 ? -2.788 11.250 -17.456 1.00 94.38 119 GLY A N 1
ATOM 931 C CA . GLY A 1 119 ? -3.693 10.708 -16.438 1.00 94.38 119 GLY A CA 1
ATOM 932 C C . GLY A 1 119 ? -3.110 9.575 -15.583 1.00 94.38 119 GLY A C 1
ATOM 933 O O . GLY A 1 119 ? -3.832 9.022 -14.762 1.00 94.38 119 GLY A O 1
ATOM 934 N N . VAL A 1 120 ? -1.825 9.234 -15.727 1.00 96.06 120 VAL A N 1
ATOM 935 C CA . VAL A 1 120 ? -1.160 8.176 -14.953 1.00 96.06 120 VAL A CA 1
ATOM 936 C C . VAL A 1 120 ? 0.030 8.737 -14.180 1.00 96.06 120 VAL A C 1
ATOM 938 O O . VAL A 1 120 ? 0.861 9.480 -14.703 1.00 96.06 120 VAL A O 1
ATOM 941 N N . LEU A 1 121 ? 0.124 8.385 -12.899 1.00 93.06 121 LEU A N 1
ATOM 942 C CA . LEU A 1 121 ? 1.280 8.722 -12.080 1.00 93.06 121 LEU A CA 1
ATOM 943 C C . LEU A 1 121 ? 2.495 7.879 -12.485 1.00 93.06 121 LEU A C 1
ATOM 945 O O . LEU A 1 121 ? 2.471 6.650 -12.394 1.00 93.06 121 LEU A O 1
ATOM 949 N N . ALA A 1 122 ? 3.584 8.541 -12.871 1.00 85.75 122 ALA A N 1
ATOM 950 C CA . ALA A 1 122 ? 4.866 7.887 -13.088 1.00 85.75 122 ALA A CA 1
ATOM 951 C C . ALA A 1 122 ? 5.459 7.395 -11.761 1.00 85.75 122 ALA A C 1
ATOM 953 O O . ALA A 1 122 ? 5.576 8.160 -10.801 1.00 85.75 122 ALA A O 1
ATOM 954 N N . GLY A 1 123 ? 5.894 6.131 -11.708 1.00 81.94 123 GLY A N 1
ATOM 955 C CA . GLY A 1 123 ? 6.548 5.607 -10.508 1.00 81.94 123 GLY A CA 1
ATOM 956 C C . GLY A 1 123 ? 7.934 6.211 -10.259 1.00 81.94 123 GLY A C 1
ATOM 957 O O . GLY A 1 123 ? 8.348 6.326 -9.107 1.00 81.94 123 GLY A O 1
ATOM 958 N N . MET A 1 124 ? 8.647 6.615 -11.316 1.00 79.19 124 MET A N 1
ATOM 959 C CA . MET A 1 124 ? 9.888 7.392 -11.237 1.00 79.19 124 MET A CA 1
ATOM 960 C C . MET A 1 124 ? 10.029 8.340 -12.434 1.00 79.19 124 MET A C 1
ATOM 962 O O . MET A 1 124 ? 9.450 8.123 -13.497 1.00 79.19 124 MET A O 1
ATOM 966 N N . ALA A 1 125 ? 10.859 9.371 -12.280 1.00 72.94 125 ALA A N 1
ATOM 967 C CA . ALA A 1 125 ? 11.197 10.296 -13.354 1.00 72.94 125 ALA A CA 1
ATOM 968 C C . ALA A 1 125 ? 12.692 10.639 -13.340 1.00 72.94 125 ALA A C 1
ATOM 970 O O . ALA A 1 125 ? 13.266 10.942 -12.291 1.00 72.94 125 ALA A O 1
ATOM 971 N N . TYR A 1 126 ? 13.307 10.623 -14.519 1.00 71.31 126 TYR A N 1
ATOM 972 C CA . TYR A 1 126 ? 14.668 11.078 -14.767 1.00 71.31 126 TYR A CA 1
ATOM 973 C C . TYR A 1 126 ? 14.616 12.483 -15.346 1.00 71.31 126 TYR A C 1
ATOM 975 O O . TYR A 1 126 ? 14.037 12.727 -16.406 1.00 71.31 126 TYR A O 1
ATOM 983 N N . PHE A 1 127 ? 15.232 13.416 -14.631 1.00 67.44 127 PHE A N 1
ATOM 984 C CA . PHE A 1 127 ? 15.283 14.815 -15.023 1.00 67.44 127 PHE A CA 1
ATOM 985 C C . PHE A 1 127 ? 16.575 15.081 -15.788 1.00 67.44 127 PHE A C 1
ATOM 987 O O . PHE A 1 127 ? 17.637 15.269 -15.195 1.00 67.44 127 PHE A O 1
ATOM 994 N N . GLU A 1 128 ? 16.476 15.087 -17.112 1.00 59.84 128 GLU A N 1
ATOM 995 C CA . GLU A 1 128 ? 17.536 15.550 -18.008 1.00 59.84 128 GLU A CA 1
ATOM 996 C C . GLU A 1 128 ? 17.242 16.989 -18.473 1.00 59.84 128 GLU A C 1
ATOM 998 O O . GLU A 1 128 ? 16.277 17.622 -18.036 1.00 59.84 128 GLU A O 1
ATOM 1003 N N . SER A 1 129 ? 18.082 17.567 -19.335 1.00 48.66 129 SER A N 1
ATOM 1004 C CA . SER A 1 129 ? 17.818 18.894 -19.898 1.00 48.66 129 SER A CA 1
ATOM 1005 C C . SER A 1 129 ? 16.627 18.845 -20.867 1.00 48.66 129 SER A C 1
ATOM 1007 O O . SER A 1 129 ? 16.810 18.545 -22.043 1.00 48.66 129 SER A O 1
ATOM 1009 N N . GLY A 1 130 ? 15.420 19.144 -20.376 1.00 64.62 130 GLY A N 1
ATOM 1010 C CA . GLY A 1 130 ? 14.179 19.154 -21.157 1.00 64.62 130 GLY A CA 1
ATOM 1011 C C . GLY A 1 130 ? 13.025 18.457 -20.435 1.00 64.62 130 GLY A C 1
ATOM 1012 O O . GLY A 1 130 ? 12.862 18.610 -19.224 1.00 64.62 130 GLY A O 1
ATOM 1013 N N . THR A 1 131 ? 12.207 17.726 -21.193 1.00 72.12 131 THR A N 1
ATOM 1014 C CA . THR A 1 131 ? 11.084 16.937 -20.668 1.00 72.12 131 THR A CA 1
ATOM 1015 C C . THR A 1 131 ? 11.608 15.769 -19.826 1.00 72.12 131 THR A C 1
ATOM 1017 O O . THR A 1 131 ? 12.536 15.089 -20.270 1.00 72.12 131 THR A O 1
ATOM 1020 N N . PRO A 1 132 ? 11.041 15.506 -18.634 1.00 74.12 132 PRO A N 1
ATOM 1021 C CA . PRO A 1 132 ? 11.438 14.355 -17.836 1.00 74.12 132 PRO A CA 1
ATOM 1022 C C . PRO A 1 132 ? 11.145 13.044 -18.570 1.00 74.12 132 PRO A C 1
ATOM 1024 O O . PRO A 1 132 ? 10.117 12.896 -19.233 1.00 74.12 132 PRO A O 1
ATOM 1027 N N . ARG A 1 133 ? 12.045 12.075 -18.413 1.00 77.31 133 ARG A N 1
ATOM 1028 C CA . ARG A 1 133 ? 11.855 10.702 -18.883 1.00 77.31 133 ARG A CA 1
ATOM 1029 C C . ARG A 1 133 ? 11.227 9.876 -17.767 1.00 77.31 133 ARG A C 1
ATOM 1031 O O . ARG A 1 133 ? 11.809 9.761 -16.690 1.00 77.31 133 ARG A O 1
ATOM 1038 N N . PHE A 1 134 ? 10.045 9.323 -18.006 1.00 81.38 134 PHE A N 1
ATOM 1039 C CA . PHE A 1 134 ? 9.324 8.538 -17.005 1.00 81.38 134 PHE A CA 1
ATOM 1040 C C . PHE A 1 134 ? 9.742 7.071 -17.020 1.00 81.38 134 PHE A C 1
ATOM 1042 O O . PHE A 1 134 ? 9.982 6.501 -18.080 1.00 81.38 134 PHE A O 1
ATOM 1049 N N . MET A 1 135 ? 9.780 6.475 -15.833 1.00 83.00 135 MET A N 1
ATOM 1050 C CA . MET A 1 135 ? 9.932 5.039 -15.624 1.00 83.00 135 MET A CA 1
ATOM 1051 C C . MET A 1 135 ? 8.794 4.522 -14.750 1.00 83.00 135 MET A C 1
ATOM 1053 O O . MET A 1 135 ? 8.251 5.271 -13.932 1.00 83.00 135 MET A O 1
ATOM 1057 N N . LEU A 1 136 ? 8.457 3.239 -14.894 1.00 89.88 136 LEU A N 1
ATOM 1058 C CA . LEU A 1 136 ? 7.284 2.637 -14.249 1.00 89.88 136 LEU A CA 1
ATOM 1059 C C . LEU A 1 136 ? 6.002 3.405 -14.623 1.00 89.88 136 LEU A C 1
ATOM 1061 O O . LEU A 1 136 ? 5.232 3.831 -13.760 1.00 89.88 136 LEU A O 1
ATOM 1065 N N . HIS A 1 137 ? 5.862 3.677 -15.917 1.00 94.94 137 HIS A N 1
ATOM 1066 C CA . HIS A 1 137 ? 4.813 4.493 -16.526 1.00 94.94 137 HIS A CA 1
ATOM 1067 C C . HIS A 1 137 ? 4.484 3.896 -17.903 1.00 94.94 137 HIS A C 1
ATOM 1069 O O . HIS A 1 137 ? 5.388 3.340 -18.524 1.00 94.94 137 HIS A O 1
ATOM 1075 N N . PRO A 1 138 ? 3.280 4.068 -18.479 1.00 97.44 138 PRO A N 1
ATOM 1076 C CA . PRO A 1 138 ? 2.972 3.579 -19.832 1.00 97.44 138 PRO A CA 1
ATOM 1077 C C . PRO A 1 138 ? 3.906 4.063 -20.960 1.00 97.44 138 PRO A C 1
ATOM 1079 O O . PRO A 1 138 ? 3.877 3.516 -22.054 1.00 97.44 138 PRO A O 1
ATOM 1082 N N . ARG A 1 139 ? 4.735 5.083 -20.700 1.00 93.81 139 ARG A N 1
ATOM 1083 C CA . ARG A 1 139 ? 5.762 5.609 -21.623 1.00 93.81 139 ARG A CA 1
ATOM 1084 C C . ARG A 1 139 ? 7.160 5.006 -21.395 1.00 93.81 139 ARG A C 1
ATOM 1086 O O . ARG A 1 139 ? 8.106 5.417 -22.059 1.00 93.81 139 ARG A O 1
ATOM 1093 N N . ASP A 1 140 ? 7.319 4.108 -20.426 1.00 92.31 140 ASP A N 1
ATOM 1094 C CA . ASP A 1 140 ? 8.600 3.482 -20.094 1.00 92.31 140 ASP A CA 1
ATOM 1095 C C . ASP A 1 140 ? 8.923 2.353 -21.081 1.00 92.31 140 ASP A C 1
ATOM 1097 O O . ASP A 1 140 ? 8.580 1.189 -20.875 1.00 92.31 140 ASP A O 1
ATOM 1101 N N . GLU A 1 141 ? 9.616 2.706 -22.159 1.00 89.31 141 GLU A N 1
ATOM 1102 C CA . GLU A 1 141 ? 10.117 1.746 -23.149 1.00 89.31 141 GLU A CA 1
ATOM 1103 C C . GLU A 1 141 ? 11.394 1.020 -22.689 1.00 89.31 141 GLU A C 1
ATOM 1105 O O . GLU A 1 141 ? 11.804 0.036 -23.303 1.00 89.31 141 GLU A O 1
ATOM 1110 N N . GLU A 1 142 ? 12.043 1.484 -21.616 1.00 87.25 142 GLU A N 1
ATOM 1111 C CA . GLU A 1 142 ? 13.336 0.963 -21.173 1.00 87.25 142 GLU A CA 1
ATOM 1112 C C . GLU A 1 142 ? 13.178 -0.292 -20.311 1.00 87.25 142 GLU A C 1
ATOM 1114 O O . GLU A 1 142 ? 13.839 -1.312 -20.538 1.00 87.25 142 GLU A O 1
ATOM 1119 N N . THR A 1 143 ? 12.300 -0.230 -19.310 1.00 89.12 143 THR A N 1
ATOM 1120 C CA . THR A 1 143 ? 11.994 -1.389 -18.460 1.00 89.12 143 THR A CA 1
ATOM 1121 C C . THR A 1 143 ? 10.781 -2.158 -18.963 1.00 89.12 143 THR A C 1
ATOM 1123 O O . THR A 1 143 ? 10.651 -3.355 -18.692 1.00 89.12 143 THR A O 1
ATOM 1126 N N . GLY A 1 144 ? 9.887 -1.474 -19.685 1.00 93.69 144 GLY A N 1
ATOM 1127 C CA . GLY A 1 144 ? 8.581 -1.989 -20.068 1.00 93.69 144 GLY A CA 1
ATOM 1128 C C . GLY A 1 144 ? 7.633 -2.201 -18.886 1.00 93.69 144 GLY A C 1
ATOM 1129 O O . GLY A 1 144 ? 6.629 -2.878 -19.075 1.00 93.69 144 GLY A O 1
ATOM 1130 N N . ILE A 1 145 ? 7.961 -1.725 -17.681 1.00 95.62 145 ILE A N 1
ATOM 1131 C CA . ILE A 1 145 ? 7.067 -1.707 -16.518 1.00 95.62 145 ILE A CA 1
ATOM 1132 C C . ILE A 1 145 ? 6.216 -0.445 -16.599 1.00 95.62 145 ILE A C 1
ATOM 1134 O O . ILE A 1 145 ? 6.747 0.656 -16.748 1.00 95.62 145 ILE A O 1
ATOM 1138 N N . HIS A 1 146 ? 4.902 -0.587 -16.471 1.00 97.69 146 HIS A N 1
ATOM 1139 C CA . HIS A 1 146 ? 3.980 0.507 -16.765 1.00 97.69 146 HIS A CA 1
ATOM 1140 C C . HIS A 1 146 ? 3.367 1.140 -15.523 1.00 97.69 146 HIS A C 1
ATOM 1142 O O . HIS A 1 146 ? 2.933 2.286 -15.588 1.00 97.69 146 HIS A O 1
ATOM 1148 N N . TYR A 1 147 ? 3.322 0.425 -14.398 1.00 97.88 147 TYR A N 1
ATOM 1149 C CA . TYR A 1 147 ? 2.640 0.904 -13.198 1.00 97.88 147 TYR A CA 1
ATOM 1150 C C . TYR A 1 147 ? 3.417 0.545 -11.929 1.00 97.88 147 TYR A C 1
ATOM 1152 O O . TYR A 1 147 ? 4.083 -0.486 -11.860 1.00 97.88 147 TYR A O 1
ATOM 1160 N N . SER A 1 148 ? 3.319 1.402 -10.909 1.00 95.06 148 SER A N 1
ATOM 1161 C CA . SER A 1 148 ? 3.954 1.219 -9.600 1.00 95.06 148 SER A CA 1
ATOM 1162 C C . SER A 1 148 ? 2.930 1.407 -8.492 1.00 95.06 148 SER A C 1
ATOM 1164 O O . SER A 1 148 ? 2.471 2.527 -8.256 1.00 95.06 148 SER A O 1
ATOM 1166 N N . VAL A 1 149 ? 2.601 0.331 -7.769 1.00 97.88 149 VAL A N 1
ATOM 1167 C CA . VAL A 1 149 ? 1.602 0.409 -6.690 1.00 97.88 149 VAL A CA 1
ATOM 1168 C C . VAL A 1 149 ? 2.043 1.367 -5.593 1.00 97.88 149 VAL A C 1
ATOM 1170 O O . VAL A 1 149 ? 1.215 2.075 -5.041 1.00 97.88 149 VAL A O 1
ATOM 1173 N N . LEU A 1 150 ? 3.348 1.423 -5.296 1.00 93.62 150 LEU A N 1
ATOM 1174 C CA . LEU A 1 150 ? 3.876 2.250 -4.214 1.00 93.62 150 LEU A CA 1
ATOM 1175 C C . LEU A 1 150 ? 3.615 3.729 -4.483 1.00 93.62 150 LEU A C 1
ATOM 1177 O O . LEU A 1 150 ? 3.113 4.416 -3.602 1.00 93.62 150 LEU A O 1
ATOM 1181 N N . ALA A 1 151 ? 3.892 4.189 -5.704 1.00 87.19 151 ALA A N 1
ATOM 1182 C CA . ALA A 1 151 ? 3.643 5.576 -6.078 1.00 87.19 151 ALA A CA 1
ATOM 1183 C C . ALA A 1 151 ? 2.150 5.912 -5.955 1.00 87.19 151 ALA A C 1
ATOM 1185 O O . ALA A 1 151 ? 1.782 6.926 -5.368 1.00 87.19 151 ALA A O 1
ATOM 1186 N N . MET A 1 152 ? 1.282 5.026 -6.449 1.00 96.75 152 MET A N 1
ATOM 1187 C CA . MET A 1 152 ? -0.164 5.246 -6.437 1.00 96.75 152 MET A CA 1
ATOM 1188 C C . MET A 1 152 ? -0.745 5.251 -5.018 1.00 96.75 152 MET A C 1
ATOM 1190 O O . MET A 1 152 ? -1.465 6.180 -4.661 1.00 96.75 152 MET A O 1
ATOM 1194 N N . ILE A 1 153 ? -0.421 4.256 -4.185 1.00 95.88 153 ILE A N 1
ATOM 1195 C CA . ILE A 1 153 ? -0.989 4.158 -2.831 1.00 95.88 153 ILE A CA 1
ATOM 1196 C C . ILE A 1 153 ? -0.487 5.280 -1.928 1.00 95.88 153 ILE A C 1
ATOM 1198 O O . ILE A 1 153 ? -1.263 5.805 -1.141 1.00 95.88 153 ILE A O 1
ATOM 1202 N N . HIS A 1 154 ? 0.776 5.695 -2.050 1.00 88.31 154 HIS A N 1
ATOM 1203 C CA . HIS A 1 154 ? 1.284 6.823 -1.273 1.00 88.31 154 HIS A CA 1
ATOM 1204 C C . HIS A 1 154 ? 0.689 8.151 -1.746 1.00 88.31 154 HIS A C 1
ATOM 1206 O O . HIS A 1 154 ? 0.336 8.981 -0.914 1.00 88.31 154 HIS A O 1
ATOM 1212 N N . ALA A 1 155 ? 0.481 8.333 -3.052 1.00 88.88 155 ALA A N 1
ATOM 1213 C CA . ALA A 1 155 ? -0.236 9.494 -3.566 1.00 88.88 155 ALA A CA 1
ATOM 1214 C C . ALA A 1 155 ? -1.690 9.564 -3.059 1.00 88.88 155 ALA A C 1
ATOM 1216 O O . ALA A 1 155 ? -2.152 10.652 -2.721 1.00 88.88 155 ALA A O 1
ATOM 1217 N N . ILE A 1 156 ? -2.386 8.427 -2.938 1.00 94.94 156 ILE A N 1
ATOM 1218 C CA . ILE A 1 156 ? -3.717 8.364 -2.309 1.00 94.94 156 ILE A CA 1
ATOM 1219 C C . ILE A 1 156 ? -3.626 8.735 -0.822 1.00 94.94 156 ILE A C 1
ATOM 1221 O O . ILE A 1 156 ? -4.329 9.634 -0.373 1.00 94.94 156 ILE A O 1
ATOM 1225 N N . LEU A 1 157 ? -2.740 8.075 -0.070 1.00 88.94 157 LEU A N 1
ATOM 1226 C CA . LEU A 1 157 ? -2.626 8.237 1.385 1.00 88.94 157 LEU A CA 1
ATOM 1227 C C . LEU A 1 157 ? -2.226 9.648 1.821 1.00 88.94 157 LEU A C 1
ATOM 1229 O O . LEU A 1 157 ? -2.650 10.100 2.879 1.00 88.94 157 LEU A O 1
ATOM 1233 N N . SER A 1 158 ? -1.409 10.341 1.030 1.00 84.88 158 SER A N 1
ATOM 1234 C CA . SER A 1 158 ? -0.950 11.692 1.363 1.00 84.88 158 SER A CA 1
ATOM 1235 C C . SER A 1 158 ? -1.823 12.796 0.747 1.00 84.88 158 SER A C 1
ATOM 1237 O O . SER A 1 158 ? -1.397 13.957 0.724 1.00 84.88 158 SER A O 1
ATOM 1239 N N . ASP A 1 159 ? -3.013 12.464 0.229 1.00 90.44 159 ASP A N 1
ATOM 1240 C CA . ASP A 1 159 ? -3.926 13.372 -0.480 1.00 90.44 159 ASP A CA 1
ATOM 1241 C C . ASP A 1 159 ? -3.220 14.141 -1.611 1.00 90.44 159 ASP A C 1
ATOM 1243 O O . ASP A 1 159 ? -3.266 15.375 -1.681 1.00 90.44 159 ASP A O 1
ATOM 1247 N N . MET A 1 160 ? -2.456 13.429 -2.447 1.00 86.19 160 MET A N 1
ATOM 1248 C CA . MET A 1 160 ? -1.831 14.019 -3.639 1.00 86.19 160 MET A CA 1
ATOM 1249 C C . MET A 1 160 ? -2.810 14.097 -4.798 1.00 86.19 160 MET A C 1
ATOM 1251 O O . MET A 1 160 ? -2.608 14.914 -5.690 1.00 86.19 160 MET A O 1
ATOM 1255 N N . PHE A 1 161 ? -3.836 13.251 -4.796 1.00 95.06 161 PHE A N 1
ATOM 1256 C CA . PHE A 1 161 ? -4.835 13.150 -5.847 1.00 95.06 161 PHE A CA 1
ATOM 1257 C C . PHE A 1 161 ? -6.131 13.873 -5.488 1.00 95.06 161 PHE A C 1
ATOM 1259 O O . PHE A 1 161 ? -6.505 13.963 -4.319 1.00 95.06 161 PHE A O 1
ATOM 1266 N N . THR A 1 162 ? -6.851 14.337 -6.511 1.00 96.94 162 THR A N 1
ATOM 1267 C CA . THR A 1 162 ? -8.290 14.603 -6.367 1.00 96.94 162 THR A CA 1
ATOM 1268 C C . THR A 1 162 ? -9.051 13.281 -6.179 1.00 96.94 162 THR A C 1
ATOM 1270 O O . THR A 1 162 ? -8.513 12.218 -6.507 1.00 96.94 162 THR A O 1
ATOM 1273 N N . PRO A 1 163 ? -10.307 13.299 -5.694 1.00 96.25 163 PRO A N 1
ATOM 1274 C CA . PRO A 1 163 ? -11.114 12.082 -5.579 1.00 96.25 163 PRO A CA 1
ATOM 1275 C C . PRO A 1 163 ? -11.249 11.308 -6.899 1.00 96.25 163 PRO A C 1
ATOM 1277 O O . PRO A 1 163 ? -11.165 10.082 -6.909 1.00 96.25 163 PRO A O 1
ATOM 1280 N N . GLU A 1 164 ? -11.397 12.013 -8.022 1.00 97.75 164 GLU A N 1
ATOM 1281 C CA . GLU A 1 164 ? -11.500 11.414 -9.357 1.00 97.75 164 GLU A CA 1
ATOM 1282 C C . GLU A 1 164 ? -10.187 10.733 -9.752 1.00 97.75 164 GLU A C 1
ATOM 1284 O O . GLU A 1 164 ? -10.192 9.569 -10.146 1.00 97.75 164 GLU A O 1
ATOM 1289 N N . GLN A 1 165 ? -9.055 11.418 -9.560 1.00 98.19 165 GLN A N 1
ATOM 1290 C CA . GLN A 1 165 ? -7.730 10.849 -9.809 1.00 98.19 165 GLN A CA 1
ATOM 1291 C C . GLN A 1 165 ? -7.487 9.611 -8.933 1.00 98.19 165 GLN A C 1
ATOM 1293 O O . GLN A 1 165 ? -6.978 8.605 -9.423 1.00 98.19 165 GLN A O 1
ATOM 1298 N N . ALA A 1 166 ? -7.868 9.645 -7.653 1.00 98.25 166 ALA A N 1
ATOM 1299 C CA . ALA A 1 166 ? -7.737 8.496 -6.762 1.00 98.25 166 ALA A CA 1
ATOM 1300 C C . ALA A 1 166 ? -8.570 7.301 -7.255 1.00 98.25 166 ALA A C 1
ATOM 1302 O O . ALA A 1 166 ? -8.056 6.184 -7.304 1.00 98.25 166 ALA A O 1
ATOM 1303 N N . ALA A 1 167 ? -9.815 7.531 -7.684 1.00 98.12 167 ALA A N 1
ATOM 1304 C CA . ALA A 1 167 ? -10.676 6.490 -8.244 1.00 98.12 167 ALA A CA 1
ATOM 1305 C C . ALA A 1 167 ? -10.105 5.890 -9.543 1.00 98.12 167 ALA A C 1
ATOM 1307 O O . ALA A 1 167 ? -10.087 4.669 -9.704 1.00 98.12 167 ALA A O 1
ATOM 1308 N N . GLU A 1 168 ? -9.579 6.724 -10.444 1.00 98.44 168 GLU A N 1
ATOM 1309 C CA . GLU A 1 168 ? -8.910 6.274 -11.672 1.00 98.44 168 GLU A CA 1
ATOM 1310 C C . GLU A 1 168 ? -7.685 5.402 -11.363 1.00 98.44 168 GLU A C 1
ATOM 1312 O O . GLU A 1 168 ? -7.508 4.338 -11.958 1.00 98.44 168 GLU A O 1
ATOM 1317 N N . HIS A 1 169 ? -6.863 5.797 -10.387 1.00 98.62 169 HIS A N 1
ATOM 1318 C CA . HIS A 1 169 ? -5.675 5.033 -10.003 1.00 98.62 169 HIS A CA 1
ATOM 1319 C C . HIS A 1 169 ? -6.022 3.740 -9.257 1.00 98.62 169 HIS A C 1
ATOM 1321 O O . HIS A 1 169 ? -5.358 2.728 -9.472 1.00 98.62 169 HIS A O 1
ATOM 1327 N N . LEU A 1 170 ? -7.081 3.720 -8.444 1.00 98.62 170 LEU A N 1
ATOM 1328 C CA . LEU A 1 170 ? -7.597 2.479 -7.856 1.00 98.62 170 LEU A CA 1
ATOM 1329 C C . LEU A 1 170 ? -8.072 1.504 -8.940 1.00 98.62 170 LEU A C 1
ATOM 1331 O O . LEU A 1 170 ? -7.766 0.316 -8.857 1.00 98.62 170 LEU A O 1
ATOM 1335 N N . ALA A 1 171 ? -8.720 1.994 -10.001 1.00 98.56 171 ALA A N 1
ATOM 1336 C CA . ALA A 1 171 ? -9.097 1.159 -11.140 1.00 98.56 171 ALA A CA 1
ATOM 1337 C C . ALA A 1 171 ? -7.873 0.601 -11.895 1.00 98.56 171 ALA A C 1
ATOM 1339 O O . ALA A 1 171 ? -7.906 -0.539 -12.360 1.00 98.56 171 ALA A O 1
ATOM 1340 N N . LEU A 1 172 ? -6.775 1.363 -11.995 1.00 98.69 172 LEU A N 1
ATOM 1341 C CA . LEU A 1 172 ? -5.506 0.859 -12.540 1.00 98.69 172 LEU A CA 1
ATOM 1342 C C . LEU A 1 172 ? -4.883 -0.218 -11.643 1.00 98.69 172 LEU A C 1
ATOM 1344 O O . LEU A 1 172 ? -4.409 -1.230 -12.162 1.00 98.69 172 LEU A O 1
ATOM 1348 N N . ILE A 1 173 ? -4.899 -0.023 -10.318 1.00 98.75 173 ILE A N 1
ATOM 1349 C CA . ILE A 1 173 ? -4.401 -1.013 -9.353 1.00 98.75 173 ILE A CA 1
ATOM 1350 C C . ILE A 1 173 ? -5.199 -2.312 -9.467 1.00 98.75 173 ILE A C 1
ATOM 1352 O O . ILE A 1 173 ? -4.605 -3.383 -9.582 1.00 98.75 173 ILE A O 1
ATOM 1356 N N . GLU A 1 174 ? -6.527 -2.228 -9.484 1.00 98.38 174 GLU A N 1
ATOM 1357 C CA . GLU A 1 174 ? -7.394 -3.397 -9.637 1.00 98.38 174 GLU A CA 1
ATOM 1358 C C . GLU A 1 174 ? -7.098 -4.128 -10.951 1.00 98.38 174 GLU A C 1
ATOM 1360 O O . GLU A 1 174 ? -6.876 -5.335 -10.969 1.00 98.38 174 GLU A O 1
ATOM 1365 N N . LYS A 1 175 ? -7.007 -3.383 -12.057 1.00 98.06 175 LYS A N 1
ATOM 1366 C CA . LYS A 1 175 ? -6.855 -3.969 -13.390 1.00 98.06 175 LYS A CA 1
ATOM 1367 C C . LYS A 1 175 ? -5.482 -4.590 -13.651 1.00 98.06 175 LYS A C 1
ATOM 1369 O O . LYS A 1 175 ? -5.408 -5.615 -14.323 1.00 98.06 175 LYS A O 1
ATOM 1374 N N . TYR A 1 176 ? -4.402 -3.936 -13.226 1.00 98.19 176 TYR A N 1
ATOM 1375 C CA . TYR A 1 176 ? -3.044 -4.290 -13.662 1.00 98.19 176 TYR A CA 1
ATOM 1376 C C . TYR A 1 176 ? -2.129 -4.759 -12.536 1.00 98.19 176 TYR A C 1
ATOM 1378 O O . TYR A 1 176 ? -1.083 -5.339 -12.813 1.00 98.19 176 TYR A O 1
ATOM 1386 N N . LEU A 1 177 ? -2.480 -4.483 -11.280 1.00 98.44 177 LEU A N 1
ATOM 1387 C CA . LEU A 1 177 ? -1.602 -4.731 -10.138 1.00 98.44 177 LEU A CA 1
ATOM 1388 C C . LEU A 1 177 ? -2.205 -5.710 -9.134 1.00 98.44 177 LEU A C 1
ATOM 1390 O O . LEU A 1 177 ? -1.524 -6.054 -8.176 1.00 98.44 177 LEU A O 1
ATOM 1394 N N . THR A 1 178 ? -3.438 -6.178 -9.309 1.00 98.12 178 THR A N 1
ATOM 1395 C CA . THR A 1 178 ? -4.099 -7.040 -8.323 1.00 98.12 178 THR A CA 1
ATOM 1396 C C . THR A 1 178 ? -4.087 -8.495 -8.770 1.00 98.12 178 THR A C 1
ATOM 1398 O O . THR A 1 178 ? -4.557 -8.837 -9.848 1.00 98.12 178 THR A O 1
ATOM 1401 N N . GLY A 1 179 ? -3.516 -9.358 -7.927 1.00 97.25 179 GLY A N 1
ATOM 1402 C CA . GLY A 1 179 ? -3.580 -10.811 -8.058 1.00 97.25 179 GLY A CA 1
ATOM 1403 C C . GLY A 1 179 ? -4.498 -11.444 -7.004 1.00 97.25 179 GLY A C 1
ATOM 1404 O O . GLY A 1 179 ? -5.014 -10.752 -6.114 1.00 97.25 179 GLY A O 1
ATOM 1405 N N . PRO A 1 180 ? -4.672 -12.778 -7.041 1.00 97.44 180 PRO A N 1
ATOM 1406 C CA . PRO A 1 180 ? -5.566 -13.485 -6.122 1.00 97.44 180 PRO A CA 1
ATOM 1407 C C . PRO A 1 180 ? -5.187 -13.262 -4.650 1.00 97.44 180 PRO A C 1
ATOM 1409 O O . PRO A 1 180 ? -6.057 -13.063 -3.800 1.00 97.44 180 PRO A O 1
ATOM 1412 N N . ASP A 1 181 ? -3.893 -13.185 -4.352 1.00 97.94 181 ASP A N 1
ATOM 1413 C CA . ASP A 1 181 ? -3.323 -13.011 -3.016 1.00 97.94 181 ASP A CA 1
ATOM 1414 C C . ASP A 1 181 ? -3.113 -11.559 -2.571 1.00 97.94 181 ASP A C 1
ATOM 1416 O O . ASP A 1 181 ? -2.836 -11.333 -1.396 1.00 97.94 181 ASP A O 1
ATOM 1420 N N . GLY A 1 182 ? -3.267 -10.573 -3.457 1.00 98.19 182 GLY A N 1
ATOM 1421 C CA . GLY A 1 182 ? -3.102 -9.158 -3.128 1.00 98.19 182 GLY A CA 1
ATOM 1422 C C . GLY A 1 182 ? -2.437 -8.350 -4.238 1.00 98.19 182 GLY A C 1
ATOM 1423 O O . GLY A 1 182 ? -2.231 -8.831 -5.353 1.00 98.19 182 GLY A O 1
ATOM 1424 N N . VAL A 1 183 ? -2.098 -7.099 -3.921 1.00 98.56 183 VAL A N 1
ATOM 1425 C CA . VAL A 1 183 ? -1.506 -6.175 -4.899 1.00 98.56 183 VAL A CA 1
ATOM 1426 C C . VAL A 1 183 ? -0.013 -6.411 -5.103 1.00 98.56 183 VAL A C 1
ATOM 1428 O O . VAL A 1 183 ? 0.722 -6.781 -4.183 1.00 98.56 183 VAL A O 1
ATOM 1431 N N . ARG A 1 184 ? 0.437 -6.145 -6.324 1.00 98.44 184 ARG A N 1
ATOM 1432 C CA . ARG A 1 184 ? 1.795 -6.322 -6.818 1.00 98.44 184 ARG A CA 1
ATOM 1433 C C . ARG A 1 184 ? 2.490 -4.979 -6.934 1.00 98.44 184 ARG A C 1
ATOM 1435 O O . ARG A 1 184 ? 1.870 -3.974 -7.253 1.00 98.44 184 ARG A O 1
ATOM 1442 N N . LEU A 1 185 ? 3.794 -4.964 -6.676 1.00 98.31 185 LEU A N 1
ATOM 1443 C CA . LEU A 1 185 ? 4.630 -3.770 -6.748 1.00 98.31 185 LEU A CA 1
ATOM 1444 C C . LEU A 1 185 ? 4.598 -3.143 -8.146 1.00 98.31 185 LEU A C 1
ATOM 1446 O O . LEU A 1 185 ? 4.577 -1.918 -8.251 1.00 98.31 185 LEU A O 1
ATOM 1450 N N . PHE A 1 186 ? 4.553 -3.993 -9.175 1.00 97.81 186 PHE A N 1
ATOM 1451 C CA . PHE A 1 186 ? 4.585 -3.657 -10.596 1.00 97.81 186 PHE A CA 1
ATOM 1452 C C . PHE A 1 186 ? 3.619 -4.555 -11.380 1.00 97.81 186 PHE A C 1
ATOM 1454 O O . PHE A 1 186 ? 3.208 -5.598 -10.870 1.00 97.81 186 PHE A O 1
ATOM 1461 N N . ASP A 1 187 ? 3.302 -4.180 -12.622 1.00 97.31 187 ASP A N 1
ATOM 1462 C CA . ASP A 1 187 ? 2.387 -4.922 -13.507 1.00 97.31 187 ASP A CA 1
ATOM 1463 C C . ASP A 1 187 ? 2.973 -6.241 -14.029 1.00 97.31 187 ASP A C 1
ATOM 1465 O O . ASP A 1 187 ? 2.241 -7.139 -14.439 1.00 97.31 187 ASP A O 1
ATOM 1469 N N . LYS A 1 188 ? 4.299 -6.393 -13.976 1.00 96.06 188 LYS A N 1
ATOM 1470 C CA . LYS A 1 188 ? 4.997 -7.644 -14.285 1.00 96.06 188 LYS A CA 1
ATOM 1471 C C . LYS A 1 188 ? 6.366 -7.709 -13.598 1.00 96.06 188 LYS A C 1
ATOM 1473 O O . LYS A 1 188 ? 6.865 -6.686 -13.118 1.00 96.06 188 LYS A O 1
ATOM 1478 N N . PRO A 1 189 ? 7.011 -8.888 -13.547 1.00 96.06 189 PRO A N 1
ATOM 1479 C CA . PRO A 1 189 ? 8.370 -9.012 -13.040 1.00 96.06 189 PRO A CA 1
ATOM 1480 C C . PRO A 1 189 ? 9.361 -8.159 -13.839 1.00 96.06 189 PRO A C 1
ATOM 1482 O O . PRO A 1 189 ? 9.292 -8.077 -15.065 1.00 96.06 189 PRO A O 1
ATOM 1485 N N . LEU A 1 190 ? 10.343 -7.576 -13.148 1.00 93.19 190 LEU A N 1
ATOM 1486 C CA . LEU A 1 190 ? 11.498 -6.975 -13.817 1.00 93.19 190 LEU A CA 1
ATOM 1487 C C . LEU A 1 190 ? 12.279 -8.051 -14.583 1.00 93.19 190 LEU A C 1
ATOM 1489 O O . LEU A 1 190 ? 12.387 -9.191 -14.127 1.00 93.19 190 LEU A O 1
ATOM 1493 N N . ALA A 1 191 ? 12.869 -7.683 -15.718 1.00 92.69 191 ALA A N 1
ATOM 1494 C CA . ALA A 1 191 ? 13.672 -8.611 -16.505 1.00 92.69 191 ALA A CA 1
ATOM 1495 C C . ALA A 1 191 ? 14.919 -9.072 -15.728 1.00 92.69 191 ALA A C 1
ATOM 1497 O O . ALA A 1 191 ? 15.611 -8.273 -15.096 1.00 92.69 191 ALA A O 1
ATOM 1498 N N . TYR A 1 192 ? 15.233 -10.364 -15.816 1.00 96.25 192 TYR A N 1
ATOM 1499 C CA . TYR A 1 192 ? 16.475 -10.936 -15.302 1.00 96.25 192 TYR A CA 1
ATOM 1500 C C . TYR A 1 192 ? 17.388 -11.323 -16.466 1.00 96.25 192 TYR A C 1
ATOM 1502 O O . TYR A 1 192 ? 16.972 -12.031 -17.377 1.00 96.25 192 TYR A O 1
ATOM 1510 N N . ARG A 1 193 ? 18.639 -10.849 -16.448 1.00 95.56 193 ARG A N 1
ATOM 1511 C CA . ARG A 1 193 ? 19.618 -11.055 -17.534 1.00 95.56 193 ARG A CA 1
ATOM 1512 C C . ARG A 1 193 ? 20.893 -11.710 -17.007 1.00 95.56 193 ARG A C 1
ATOM 1514 O O . ARG A 1 193 ? 21.979 -11.150 -17.118 1.00 95.56 193 ARG A O 1
ATOM 1521 N N . GLY A 1 194 ? 20.746 -12.844 -16.321 1.00 95.31 194 GLY A N 1
ATOM 1522 C CA . GLY A 1 194 ? 21.876 -13.555 -15.710 1.00 95.31 194 GLY A CA 1
ATOM 1523 C C . GLY A 1 194 ? 22.601 -12.767 -14.610 1.00 95.31 194 GLY A C 1
ATOM 1524 O O . GLY A 1 194 ? 23.761 -13.042 -14.321 1.00 95.31 194 GLY A O 1
ATOM 1525 N N . GLY A 1 195 ? 21.937 -11.774 -14.012 1.00 91.50 195 GLY A N 1
ATOM 1526 C CA . GLY A 1 195 ? 22.489 -10.946 -12.943 1.00 91.50 195 GLY A CA 1
ATOM 1527 C C . GLY A 1 195 ? 23.221 -9.676 -13.388 1.00 91.50 195 GLY A C 1
ATOM 1528 O O . GLY A 1 195 ? 23.903 -9.056 -12.576 1.00 91.50 195 GLY A O 1
ATOM 1529 N N . VAL A 1 196 ? 23.098 -9.262 -14.651 1.00 92.94 196 VAL A N 1
ATOM 1530 C CA . VAL A 1 196 ? 23.593 -7.951 -15.099 1.00 92.94 196 VAL A CA 1
ATOM 1531 C C . VAL A 1 196 ? 22.644 -6.845 -14.631 1.00 92.94 196 VAL A C 1
ATOM 1533 O O . VAL A 1 196 ? 21.444 -6.924 -14.875 1.00 92.94 196 VAL A O 1
ATOM 1536 N N . MET A 1 197 ? 23.193 -5.811 -13.985 1.00 90.06 197 MET A N 1
ATOM 1537 C CA . MET A 1 197 ? 22.449 -4.624 -13.543 1.00 90.06 197 MET A CA 1
ATOM 1538 C C . MET A 1 197 ? 22.478 -3.532 -14.611 1.00 90.06 197 MET A C 1
ATOM 1540 O O . MET A 1 197 ? 23.554 -3.125 -15.046 1.00 90.06 197 MET A O 1
ATOM 1544 N N . THR A 1 198 ? 21.302 -3.022 -14.958 1.00 85.81 198 THR A N 1
ATOM 1545 C CA . THR A 1 198 ? 21.087 -1.891 -15.867 1.00 85.81 198 THR A CA 1
ATOM 1546 C C . THR A 1 198 ? 20.476 -0.721 -15.105 1.00 85.81 198 THR A C 1
ATOM 1548 O O . THR A 1 198 ? 21.102 0.330 -15.005 1.00 85.81 198 THR A O 1
ATOM 1551 N N . ASN A 1 199 ? 19.301 -0.931 -14.500 1.00 81.62 199 ASN A N 1
ATOM 1552 C CA . ASN A 1 199 ? 18.527 0.118 -13.836 1.00 81.62 199 ASN A CA 1
ATOM 1553 C C . ASN A 1 199 ? 18.461 -0.084 -12.324 1.00 81.62 199 ASN A C 1
ATOM 1555 O O . ASN A 1 199 ? 18.684 0.843 -11.543 1.00 81.62 199 ASN A O 1
ATOM 1559 N N . PHE A 1 200 ? 18.206 -1.317 -11.894 1.00 82.00 200 PHE A N 1
ATOM 1560 C CA . PHE A 1 200 ? 18.019 -1.653 -10.489 1.00 82.00 200 PHE A CA 1
ATOM 1561 C C . PHE A 1 200 ? 19.038 -2.679 -10.016 1.00 82.00 200 PHE A C 1
ATOM 1563 O O . PHE A 1 200 ? 19.272 -3.693 -10.661 1.00 82.00 200 PHE A O 1
ATOM 1570 N N . GLN A 1 201 ? 19.596 -2.457 -8.825 1.00 88.62 201 GLN A N 1
ATOM 1571 C CA . GLN A 1 201 ? 20.634 -3.329 -8.277 1.00 88.62 201 GLN A CA 1
ATOM 1572 C C . GLN A 1 201 ? 20.108 -4.738 -7.949 1.00 88.62 201 GLN A C 1
ATOM 1574 O O . GLN A 1 201 ? 20.212 -5.681 -8.730 1.00 88.62 201 GLN A O 1
ATOM 1579 N N . ARG A 1 202 ? 19.514 -4.915 -6.762 1.00 89.50 202 ARG A N 1
ATOM 1580 C CA . ARG A 1 202 ? 19.066 -6.241 -6.307 1.00 89.50 202 ARG A CA 1
ATOM 1581 C C . ARG A 1 202 ? 17.912 -6.803 -7.132 1.00 89.50 202 ARG A C 1
ATOM 1583 O O . ARG A 1 202 ? 17.776 -8.018 -7.211 1.00 89.50 202 ARG A O 1
ATOM 1590 N N . ALA A 1 203 ? 17.115 -5.939 -7.758 1.00 89.81 203 ALA A N 1
ATOM 1591 C CA . ALA A 1 203 ? 15.969 -6.385 -8.538 1.00 89.81 203 ALA A CA 1
ATOM 1592 C C . ALA A 1 203 ? 16.363 -7.123 -9.833 1.00 89.81 203 ALA A C 1
ATOM 1594 O O . ALA A 1 203 ? 15.680 -8.067 -10.239 1.00 89.81 203 ALA A O 1
ATOM 1595 N N . GLU A 1 204 ? 17.507 -6.763 -10.423 1.00 90.81 204 GLU A N 1
ATOM 1596 C CA . GLU A 1 204 ? 18.040 -7.404 -11.635 1.00 90.81 204 GLU A CA 1
ATOM 1597 C C . GLU A 1 204 ? 19.106 -8.472 -11.335 1.00 90.81 204 GLU A C 1
ATOM 1599 O O . GLU A 1 204 ? 19.433 -9.274 -12.206 1.00 90.81 204 GLU A O 1
ATOM 1604 N N . THR A 1 205 ? 19.623 -8.537 -10.100 1.00 94.00 205 THR A N 1
ATOM 1605 C CA . THR A 1 205 ? 20.635 -9.540 -9.700 1.00 94.00 205 THR A CA 1
ATOM 1606 C C . THR A 1 205 ? 20.079 -10.758 -8.978 1.00 94.00 205 THR A C 1
ATOM 1608 O O . THR A 1 205 ? 20.691 -11.824 -9.037 1.00 94.00 205 THR A O 1
ATOM 1611 N N . ALA A 1 206 ? 18.928 -10.644 -8.314 1.00 95.81 206 ALA A N 1
ATOM 1612 C CA . ALA A 1 206 ? 18.330 -11.761 -7.595 1.00 95.81 206 ALA A CA 1
ATOM 1613 C C . ALA A 1 206 ? 17.838 -12.855 -8.556 1.00 95.81 206 ALA A C 1
ATOM 1615 O O . ALA A 1 206 ? 16.893 -12.645 -9.319 1.00 95.81 206 ALA A O 1
ATOM 1616 N N . SER A 1 207 ? 18.459 -14.033 -8.481 1.00 95.75 207 SER A N 1
ATOM 1617 C CA . SER A 1 207 ? 18.028 -15.227 -9.217 1.00 95.75 207 SER A CA 1
ATOM 1618 C C . SER A 1 207 ? 16.780 -15.882 -8.617 1.00 95.75 207 SER A C 1
ATOM 1620 O O . SER A 1 207 ? 16.032 -16.530 -9.336 1.00 95.75 207 SER A O 1
ATOM 1622 N N . TYR A 1 208 ? 16.540 -15.704 -7.315 1.00 96.81 208 TYR A N 1
ATOM 1623 C CA . TYR A 1 208 ? 15.356 -16.219 -6.626 1.00 96.81 208 TYR A CA 1
ATOM 1624 C C . TYR A 1 208 ? 14.145 -15.300 -6.839 1.00 96.81 208 TYR A C 1
ATOM 1626 O O . TYR A 1 208 ? 14.228 -14.095 -6.569 1.00 96.81 208 TYR A O 1
ATOM 1634 N N . PHE A 1 209 ? 13.019 -15.864 -7.285 1.00 97.75 209 PHE A N 1
ATOM 1635 C CA . PHE A 1 209 ? 11.750 -15.151 -7.430 1.00 97.75 209 PHE A CA 1
ATOM 1636 C C . PHE A 1 209 ? 10.980 -15.149 -6.106 1.00 97.75 209 PHE A C 1
ATOM 1638 O O . PHE A 1 209 ? 10.090 -15.952 -5.869 1.00 97.75 209 PHE A O 1
ATOM 1645 N N . GLY A 1 210 ? 11.350 -14.232 -5.217 1.00 97.25 210 GLY A N 1
ATOM 1646 C CA . GLY A 1 210 ? 10.596 -14.002 -3.993 1.00 97.25 210 GLY A CA 1
ATOM 1647 C C . GLY A 1 210 ? 11.048 -12.765 -3.231 1.00 97.25 210 GLY A C 1
ATOM 1648 O O . GLY A 1 210 ? 11.844 -11.967 -3.736 1.00 97.25 210 GLY A O 1
ATOM 1649 N N . ARG A 1 211 ? 10.565 -12.577 -2.001 1.00 97.06 211 ARG A N 1
ATOM 1650 C CA . ARG A 1 211 ? 10.736 -11.304 -1.268 1.00 97.06 211 ARG A CA 1
ATOM 1651 C C . ARG A 1 211 ? 10.157 -10.147 -2.099 1.00 97.06 211 ARG A C 1
ATOM 1653 O O . ARG A 1 211 ? 9.066 -10.256 -2.636 1.00 97.06 211 ARG A O 1
ATOM 1660 N N . GLU A 1 212 ? 10.866 -9.028 -2.239 1.00 97.12 212 GLU A N 1
ATOM 1661 C CA . GLU A 1 212 ? 10.409 -7.923 -3.093 1.00 97.12 212 GLU A CA 1
ATOM 1662 C C . GLU A 1 212 ? 10.424 -8.286 -4.596 1.00 97.12 212 GLU A C 1
ATOM 1664 O O . GLU A 1 212 ? 9.787 -7.609 -5.395 1.00 97.12 212 GLU A O 1
ATOM 1669 N N . ILE A 1 213 ? 11.135 -9.352 -4.987 1.00 97.94 213 ILE A N 1
ATOM 1670 C CA . ILE A 1 213 ? 11.293 -9.792 -6.385 1.00 97.94 213 ILE A CA 1
ATOM 1671 C C . ILE A 1 213 ? 10.084 -10.591 -6.870 1.00 97.94 213 ILE A C 1
ATOM 1673 O O . ILE A 1 213 ? 9.750 -10.510 -8.047 1.00 97.94 213 ILE A O 1
ATOM 1677 N N . GLY A 1 214 ? 9.408 -11.301 -5.959 1.00 97.25 214 GLY A N 1
ATOM 1678 C CA . GLY A 1 214 ? 8.117 -11.955 -6.212 1.00 97.25 214 GLY A CA 1
ATOM 1679 C C . GLY A 1 214 ? 6.966 -10.962 -6.400 1.00 97.25 214 GLY A C 1
ATOM 1680 O O . GLY A 1 214 ? 5.847 -11.348 -6.723 1.00 97.25 214 GLY A O 1
ATOM 1681 N N . ILE A 1 215 ? 7.255 -9.668 -6.218 1.00 96.75 215 ILE A N 1
ATOM 1682 C CA . ILE A 1 215 ? 6.414 -8.487 -6.427 1.00 96.75 215 ILE A CA 1
ATOM 1683 C C . ILE A 1 215 ? 5.101 -8.420 -5.643 1.00 96.75 215 ILE A C 1
ATOM 1685 O O . ILE A 1 215 ? 4.568 -7.326 -5.539 1.00 96.75 215 ILE A O 1
ATOM 1689 N N . MET A 1 216 ? 4.628 -9.467 -4.967 1.00 98.38 216 MET A N 1
ATOM 1690 C CA . MET A 1 216 ? 3.660 -9.328 -3.870 1.00 98.38 216 MET A CA 1
ATOM 1691 C C . MET A 1 216 ? 4.411 -9.236 -2.539 1.00 98.38 216 MET A C 1
ATOM 1693 O O . MET A 1 216 ? 4.850 -10.237 -1.970 1.00 98.38 216 MET A O 1
ATOM 1697 N N . TYR A 1 217 ? 4.573 -8.016 -2.027 1.00 98.56 217 TYR A N 1
ATOM 1698 C CA . TYR A 1 217 ? 5.198 -7.787 -0.725 1.00 98.56 217 TYR A CA 1
ATOM 1699 C C . TYR A 1 217 ? 4.139 -7.354 0.288 1.00 98.56 217 TYR A C 1
ATOM 1701 O O . TYR A 1 217 ? 3.560 -6.274 0.160 1.00 98.56 217 TYR A O 1
ATOM 1709 N N . THR A 1 218 ? 3.912 -8.162 1.327 1.00 98.56 218 THR A N 1
ATOM 1710 C CA . THR A 1 218 ? 2.807 -7.995 2.288 1.00 98.56 218 THR A CA 1
ATOM 1711 C C . THR A 1 218 ? 2.786 -6.604 2.926 1.00 98.56 218 THR A C 1
ATOM 1713 O O . THR A 1 218 ? 1.720 -6.060 3.192 1.00 98.56 218 THR A O 1
ATOM 1716 N N . HIS A 1 219 ? 3.950 -5.974 3.128 1.00 98.56 219 HIS A N 1
ATOM 1717 C CA . HIS A 1 219 ? 4.007 -4.593 3.619 1.00 98.56 219 HIS A CA 1
ATOM 1718 C C . HIS A 1 219 ? 3.322 -3.617 2.652 1.00 98.56 219 HIS A C 1
ATOM 1720 O O . HIS A 1 219 ? 2.513 -2.801 3.085 1.00 98.56 219 HIS A O 1
ATOM 1726 N N . ALA A 1 220 ? 3.645 -3.681 1.359 1.00 97.94 220 ALA A N 1
ATOM 1727 C CA . ALA A 1 220 ? 3.033 -2.813 0.357 1.00 97.94 220 ALA A CA 1
ATOM 1728 C C . ALA A 1 220 ? 1.530 -3.097 0.241 1.00 97.94 220 ALA A C 1
ATOM 1730 O O . ALA A 1 220 ? 0.737 -2.163 0.175 1.00 97.94 220 ALA A O 1
ATOM 1731 N N . HIS A 1 221 ? 1.127 -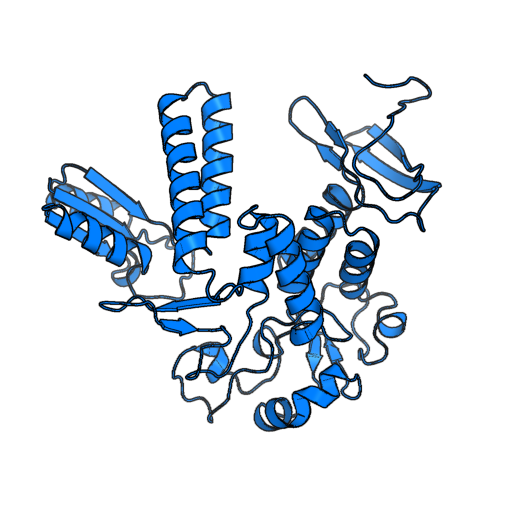4.368 0.338 1.00 98.81 221 HIS A N 1
ATOM 1732 C CA . HIS A 1 221 ? -0.288 -4.734 0.362 1.00 98.81 221 HIS A CA 1
ATOM 1733 C C . HIS A 1 221 ? -1.037 -4.167 1.579 1.00 98.81 221 HIS A C 1
ATOM 1735 O O . HIS A 1 221 ? -2.153 -3.681 1.435 1.00 98.81 221 HIS A O 1
ATOM 1741 N N . LEU A 1 222 ? -0.412 -4.122 2.759 1.00 98.75 222 LEU A N 1
ATOM 1742 C CA . LEU A 1 222 ? -0.990 -3.448 3.927 1.00 98.75 222 LEU A CA 1
ATOM 1743 C C . LEU A 1 222 ? -1.150 -1.936 3.712 1.00 98.75 222 LEU A C 1
ATOM 1745 O O . LEU A 1 222 ? -2.117 -1.356 4.192 1.00 98.75 222 LEU A O 1
ATOM 1749 N N . ARG A 1 223 ? -0.239 -1.285 2.980 1.00 98.31 223 ARG A N 1
ATOM 1750 C CA . ARG A 1 223 ? -0.398 0.133 2.605 1.00 98.31 223 ARG A CA 1
ATOM 1751 C C . ARG A 1 223 ? -1.500 0.344 1.574 1.00 98.31 223 ARG A C 1
ATOM 1753 O O . ARG A 1 223 ? -2.195 1.347 1.639 1.00 98.31 223 ARG A O 1
ATOM 1760 N N . PHE A 1 224 ? -1.717 -0.616 0.683 1.00 98.81 224 PHE A N 1
ATOM 1761 C CA . PHE A 1 224 ? -2.895 -0.615 -0.179 1.00 98.81 224 PHE A CA 1
ATOM 1762 C C . PHE A 1 224 ? -4.192 -0.775 0.625 1.00 98.81 224 PHE A C 1
ATOM 1764 O O . PHE A 1 224 ? -5.115 0.005 0.432 1.00 98.81 224 PHE A O 1
ATOM 1771 N N . ALA A 1 225 ? -4.239 -1.702 1.587 1.00 98.81 225 ALA A N 1
ATOM 1772 C CA . ALA A 1 225 ? -5.378 -1.826 2.498 1.00 98.81 225 ALA A CA 1
ATOM 1773 C C . ALA A 1 225 ? -5.634 -0.511 3.263 1.00 98.81 225 ALA A C 1
ATOM 1775 O O . ALA A 1 225 ? -6.775 -0.090 3.415 1.00 98.81 225 ALA A O 1
ATOM 1776 N N . GLU A 1 226 ? -4.574 0.182 3.691 1.00 98.56 226 GLU A N 1
ATOM 1777 C CA . GLU A 1 226 ? -4.687 1.520 4.280 1.00 98.56 226 GLU A CA 1
ATOM 1778 C C . GLU A 1 226 ? -5.285 2.545 3.310 1.00 98.56 226 GLU A C 1
ATOM 1780 O O . GLU A 1 226 ? -6.114 3.345 3.730 1.00 98.56 226 GLU A O 1
ATOM 1785 N N . ALA A 1 227 ? -4.898 2.520 2.032 1.00 98.38 227 ALA A N 1
ATOM 1786 C CA . ALA A 1 227 ? -5.435 3.423 1.016 1.00 98.38 227 ALA A CA 1
ATOM 1787 C C . ALA A 1 227 ? -6.933 3.175 0.763 1.00 98.38 227 ALA A C 1
ATOM 1789 O O . ALA A 1 227 ? -7.693 4.133 0.638 1.00 98.38 227 ALA A O 1
ATOM 1790 N N . LEU A 1 228 ? -7.374 1.911 0.765 1.00 98.62 228 LEU A N 1
ATOM 1791 C CA . LEU A 1 228 ? -8.799 1.558 0.704 1.00 98.62 228 LEU A CA 1
ATOM 1792 C C . LEU A 1 228 ? -9.560 2.062 1.935 1.00 98.62 228 LEU A C 1
ATOM 1794 O O . LEU A 1 228 ? -10.650 2.612 1.809 1.00 98.62 228 LEU A O 1
ATOM 1798 N N . ALA A 1 229 ? -8.968 1.946 3.126 1.00 97.62 229 ALA A N 1
ATOM 1799 C CA . ALA A 1 229 ? -9.570 2.518 4.324 1.00 97.62 229 ALA A CA 1
ATOM 1800 C C . ALA A 1 229 ? -9.658 4.053 4.244 1.00 97.62 229 ALA A C 1
ATOM 1802 O O . ALA A 1 229 ? -10.677 4.625 4.613 1.00 97.62 229 ALA A O 1
ATOM 1803 N N . HIS A 1 230 ? -8.612 4.710 3.732 1.00 96.00 230 HIS A N 1
ATOM 1804 C CA . HIS A 1 230 ? -8.533 6.169 3.580 1.00 96.00 230 HIS A CA 1
ATOM 1805 C C . HIS A 1 230 ? -9.627 6.732 2.669 1.00 96.00 230 HIS A C 1
ATOM 1807 O O . HIS A 1 230 ? -10.212 7.765 2.979 1.00 96.00 230 HIS A O 1
ATOM 1813 N N . ILE A 1 231 ? -9.946 6.033 1.577 1.00 95.56 231 ILE A N 1
ATOM 1814 C CA . ILE A 1 231 ? -11.024 6.427 0.654 1.00 95.56 231 ILE A CA 1
ATOM 1815 C C . ILE A 1 231 ? -12.409 5.895 1.067 1.00 95.56 231 ILE A C 1
ATOM 1817 O O . ILE A 1 231 ? -13.396 6.161 0.383 1.00 95.56 231 ILE A O 1
ATOM 1821 N N . GLY A 1 232 ? -12.500 5.168 2.186 1.00 95.25 232 GLY A N 1
ATOM 1822 C CA . GLY A 1 232 ? -13.756 4.661 2.743 1.00 95.25 232 GLY A CA 1
ATOM 1823 C C . GLY A 1 232 ? -14.301 3.385 2.090 1.00 95.25 232 GLY A C 1
ATOM 1824 O O . GLY A 1 232 ? -15.462 3.045 2.321 1.00 95.25 232 GLY A O 1
ATOM 1825 N N . ASP A 1 233 ? -13.500 2.657 1.307 1.00 96.50 233 ASP A N 1
ATOM 1826 C CA . ASP A 1 233 ? -13.877 1.343 0.770 1.00 96.50 233 ASP A CA 1
ATOM 1827 C C . ASP A 1 233 ? -13.733 0.263 1.851 1.00 96.50 233 ASP A C 1
ATOM 1829 O O . ASP A 1 233 ? -12.707 -0.409 1.976 1.00 96.50 233 ASP A O 1
ATOM 1833 N N . ALA A 1 234 ? -14.770 0.126 2.678 1.00 97.06 234 ALA A N 1
ATOM 1834 C CA . ALA A 1 234 ? -14.749 -0.758 3.836 1.00 97.06 234 ALA A CA 1
ATOM 1835 C C . ALA A 1 234 ? -14.715 -2.253 3.480 1.00 97.06 234 ALA A C 1
ATOM 1837 O O . ALA A 1 234 ? -14.053 -3.029 4.175 1.00 97.06 234 ALA A O 1
ATOM 1838 N N . ASP A 1 235 ? -15.406 -2.662 2.413 1.00 97.12 235 ASP A N 1
ATOM 1839 C CA . ASP A 1 235 ? -15.427 -4.056 1.964 1.00 97.12 235 ASP A CA 1
ATOM 1840 C C . ASP A 1 235 ? -14.075 -4.447 1.354 1.00 97.12 235 ASP A C 1
ATOM 1842 O O . ASP A 1 235 ? -13.479 -5.449 1.768 1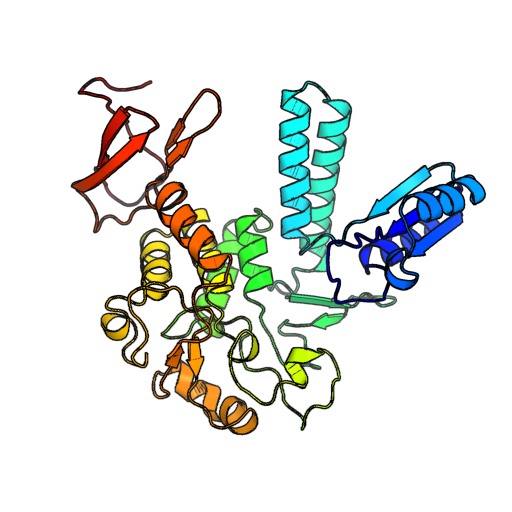.00 97.12 235 ASP A O 1
ATOM 1846 N N . GLY A 1 236 ? -13.536 -3.620 0.448 1.00 97.75 236 GLY A N 1
ATOM 1847 C CA . GLY A 1 236 ? -12.213 -3.836 -0.134 1.00 97.75 236 GLY A CA 1
ATOM 1848 C C . GLY A 1 236 ? -11.107 -3.803 0.923 1.00 97.75 236 GLY A C 1
ATOM 1849 O O . GLY A 1 236 ? -10.223 -4.665 0.931 1.00 97.75 236 GLY A O 1
ATOM 1850 N N . PHE A 1 237 ? -11.178 -2.864 1.872 1.00 98.62 237 PHE A N 1
ATOM 1851 C CA . PHE A 1 237 ? -10.243 -2.785 2.994 1.00 98.62 237 PHE A CA 1
ATOM 1852 C C . PHE A 1 237 ? -10.240 -4.066 3.836 1.00 98.62 237 PHE A C 1
ATOM 1854 O O . PHE A 1 237 ? -9.167 -4.629 4.085 1.00 98.62 237 PHE A O 1
ATOM 1861 N N . LEU A 1 238 ? -11.415 -4.553 4.258 1.00 98.19 238 LEU A N 1
ATOM 1862 C CA . LEU A 1 238 ? -11.509 -5.776 5.055 1.00 98.19 238 LEU A CA 1
ATOM 1863 C C . LEU A 1 238 ? -10.959 -6.978 4.279 1.00 98.19 238 LEU A C 1
ATOM 1865 O O . LEU A 1 238 ? -10.172 -7.752 4.827 1.00 98.19 238 LEU A O 1
ATOM 1869 N N . GLN A 1 239 ? -11.314 -7.109 2.999 1.00 97.94 239 GLN A N 1
ATOM 1870 C CA . GLN A 1 239 ? -10.826 -8.194 2.151 1.00 97.94 239 GLN A CA 1
ATOM 1871 C C . GLN A 1 239 ? -9.296 -8.164 2.010 1.00 97.94 239 GLN A C 1
ATOM 1873 O O . GLN A 1 239 ? -8.642 -9.194 2.197 1.00 97.94 239 GLN A O 1
ATOM 1878 N N . ALA A 1 240 ? -8.710 -6.997 1.726 1.00 98.56 240 ALA A N 1
ATOM 1879 C CA . ALA A 1 240 ? -7.262 -6.823 1.628 1.00 98.56 240 ALA A CA 1
ATOM 1880 C C . ALA A 1 240 ? -6.560 -7.156 2.956 1.00 98.56 240 ALA A C 1
ATOM 1882 O O . ALA A 1 240 ? -5.550 -7.858 2.981 1.00 98.56 240 ALA A O 1
ATOM 1883 N N . LEU A 1 241 ? -7.123 -6.730 4.090 1.00 97.94 241 LEU A N 1
ATOM 1884 C CA . LEU A 1 241 ? -6.580 -7.054 5.406 1.00 97.94 241 LEU A CA 1
ATOM 1885 C C . LEU A 1 241 ? -6.610 -8.566 5.679 1.00 97.94 241 LEU A C 1
ATOM 1887 O O . LEU A 1 241 ? -5.608 -9.127 6.130 1.00 97.94 241 LEU A O 1
ATOM 1891 N N . CYS A 1 242 ? -7.714 -9.243 5.354 1.00 97.69 242 CYS A N 1
ATOM 1892 C CA . CYS A 1 242 ? -7.851 -10.689 5.517 1.00 97.69 242 CYS A CA 1
ATOM 1893 C C . CYS A 1 242 ? -6.832 -11.481 4.685 1.00 97.69 242 CYS A C 1
ATOM 1895 O O . CYS A 1 242 ? -6.284 -12.458 5.194 1.00 97.69 242 CYS A O 1
ATOM 1897 N N . LYS A 1 243 ? -6.485 -11.034 3.469 1.00 98.06 243 LYS A N 1
ATOM 1898 C CA . LYS A 1 243 ? -5.444 -11.676 2.638 1.00 98.06 243 LYS A CA 1
ATOM 1899 C C . LYS A 1 243 ? -4.045 -11.650 3.275 1.00 98.06 243 LYS A C 1
ATOM 1901 O O . LYS A 1 243 ? -3.187 -12.452 2.915 1.00 98.06 243 LYS A O 1
ATOM 1906 N N . THR A 1 244 ? -3.804 -10.782 4.261 1.00 97.00 244 THR A N 1
ATOM 1907 C CA . THR A 1 244 ? -2.544 -10.752 5.034 1.00 97.00 244 THR A CA 1
ATOM 1908 C C . THR A 1 244 ? -2.541 -11.694 6.242 1.00 97.00 244 THR A C 1
ATOM 1910 O O . THR A 1 244 ? -1.489 -11.924 6.847 1.00 97.00 244 THR A O 1
ATOM 1913 N N . CYS A 1 245 ? -3.698 -12.257 6.602 1.00 96.38 245 CYS A N 1
ATOM 1914 C CA . CYS A 1 245 ? -3.837 -13.190 7.710 1.00 96.38 245 CYS A CA 1
ATOM 1915 C C . CYS A 1 245 ? -3.563 -14.622 7.226 1.00 96.38 245 CYS A C 1
ATOM 1917 O O . CYS A 1 245 ? -4.251 -15.105 6.331 1.00 96.38 245 CYS A O 1
ATOM 1919 N N . PRO A 1 246 ? -2.596 -15.351 7.808 1.00 96.44 246 PRO A N 1
ATOM 1920 C CA . PRO A 1 246 ? -2.319 -16.725 7.392 1.00 96.44 246 PRO A CA 1
ATOM 1921 C C . PRO A 1 246 ? -3.355 -17.741 7.912 1.00 96.44 246 PRO A C 1
ATOM 1923 O O . PRO A 1 246 ? -3.354 -18.888 7.469 1.00 96.44 246 PRO A O 1
ATOM 1926 N N . ILE A 1 247 ? -4.221 -17.359 8.858 1.00 97.00 247 ILE A N 1
ATOM 1927 C CA . ILE A 1 247 ? -5.270 -18.228 9.411 1.00 97.00 247 ILE A CA 1
ATOM 1928 C C . ILE A 1 247 ? -6.425 -18.283 8.409 1.00 97.00 247 ILE A C 1
ATOM 1930 O O . ILE A 1 247 ? -7.024 -17.253 8.120 1.00 97.00 247 ILE A O 1
ATOM 1934 N N . GLY A 1 248 ? -6.734 -19.472 7.886 1.00 95.12 248 GLY A N 1
ATOM 1935 C CA . GLY A 1 248 ? -7.829 -19.657 6.923 1.00 95.12 248 GLY A CA 1
ATOM 1936 C C . GLY A 1 248 ? -7.565 -19.066 5.532 1.00 95.12 248 GLY A C 1
ATOM 1937 O O . GLY A 1 248 ? -8.476 -19.014 4.717 1.00 95.12 248 GLY A O 1
ATOM 1938 N N . LEU A 1 249 ? -6.328 -18.645 5.223 1.00 97.06 249 LEU A N 1
ATOM 1939 C CA . LEU A 1 249 ? -6.002 -17.929 3.979 1.00 97.06 249 LEU A CA 1
ATOM 1940 C C . LEU A 1 249 ? -6.453 -18.664 2.707 1.00 97.06 249 LEU A C 1
ATOM 1942 O O . LEU A 1 249 ? -6.886 -18.023 1.756 1.00 97.06 249 LEU A O 1
ATOM 1946 N N . GLN A 1 250 ? -6.378 -19.996 2.695 1.00 96.94 250 GLN A N 1
ATOM 1947 C CA . GLN A 1 250 ? -6.740 -20.817 1.535 1.00 96.94 250 GLN A CA 1
ATOM 1948 C C . GLN A 1 250 ? -8.236 -20.752 1.181 1.00 96.94 250 GLN A C 1
ATOM 1950 O O . GLN A 1 250 ? -8.601 -21.062 0.052 1.00 96.94 250 GLN A O 1
ATOM 1955 N N . GLU A 1 251 ? -9.095 -20.311 2.106 1.00 96.38 251 GLU A N 1
ATOM 1956 C CA . GLU A 1 251 ? -10.516 -20.059 1.830 1.00 96.38 251 GLU A CA 1
ATOM 1957 C C . GLU A 1 251 ? -10.715 -18.803 0.966 1.00 96.38 251 GLU A C 1
ATOM 1959 O O . GLU A 1 251 ? -11.665 -18.726 0.193 1.00 96.38 251 GLU A O 1
ATOM 1964 N N . LEU A 1 252 ? -9.801 -17.831 1.073 1.00 96.25 252 LEU A N 1
ATOM 1965 C CA . LEU A 1 252 ? -9.815 -16.583 0.300 1.00 96.25 252 LEU A CA 1
ATOM 1966 C C . LEU A 1 252 ? -8.911 -16.644 -0.932 1.00 96.25 252 LEU A C 1
ATOM 1968 O O . LEU A 1 252 ? -9.175 -15.980 -1.931 1.00 96.25 252 LEU A O 1
ATOM 1972 N N . VAL A 1 253 ? -7.825 -17.411 -0.844 1.00 97.94 253 VAL A N 1
ATOM 1973 C CA . VAL A 1 253 ? -6.788 -17.539 -1.868 1.00 97.94 253 VAL A CA 1
ATOM 1974 C C . VAL A 1 253 ? -6.509 -19.031 -2.076 1.00 97.94 253 VAL A C 1
ATOM 1976 O O . VAL A 1 253 ? -5.569 -19.562 -1.481 1.00 97.94 253 VAL A O 1
ATOM 1979 N N . PRO A 1 254 ? -7.305 -19.737 -2.901 1.00 98.06 254 PRO A N 1
ATOM 1980 C CA . PRO A 1 254 ? -7.171 -21.187 -3.081 1.00 98.06 254 PRO A CA 1
ATOM 1981 C C . PRO A 1 254 ? -5.784 -21.641 -3.556 1.00 98.06 254 PRO A C 1
ATOM 1983 O O . PRO A 1 254 ? -5.338 -22.731 -3.204 1.00 98.06 254 PRO A O 1
ATOM 1986 N N . SER A 1 255 ? -5.078 -20.794 -4.308 1.00 98.00 255 SER A N 1
ATOM 1987 C CA . SER A 1 255 ? -3.712 -21.041 -4.781 1.00 98.00 255 SER A CA 1
ATOM 1988 C C . SER A 1 255 ? -2.631 -20.838 -3.711 1.00 98.00 255 SER A C 1
ATOM 1990 O O . SER A 1 255 ? -1.463 -21.149 -3.949 1.00 98.00 255 SER A O 1
ATOM 1992 N N . ALA A 1 256 ? -2.969 -20.346 -2.514 1.00 98.38 256 ALA A N 1
ATOM 1993 C CA . ALA A 1 256 ? -2.004 -20.199 -1.433 1.00 98.38 256 ALA A CA 1
ATOM 1994 C C . ALA A 1 256 ? -1.530 -21.570 -0.926 1.00 98.38 256 ALA A C 1
ATOM 1996 O O . ALA A 1 256 ? -2.315 -22.404 -0.470 1.00 98.38 256 ALA A O 1
ATOM 1997 N N . ALA A 1 257 ? -0.216 -21.782 -0.932 1.00 97.94 257 ALA A N 1
ATOM 1998 C CA . ALA A 1 257 ? 0.399 -22.934 -0.296 1.00 97.94 257 ALA A CA 1
ATOM 1999 C C . ALA A 1 257 ? 0.312 -22.829 1.245 1.00 97.94 257 ALA A C 1
ATOM 2001 O O . ALA A 1 257 ? 0.311 -21.712 1.796 1.00 97.94 257 ALA A O 1
ATOM 2002 N N . PRO A 1 258 ? 0.283 -23.972 1.964 1.00 96.25 258 PRO A N 1
ATOM 2003 C CA . PRO A 1 258 ? 0.305 -23.991 3.422 1.00 96.25 258 PRO A CA 1
ATOM 2004 C C . PRO A 1 258 ? 1.478 -23.191 3.998 1.00 96.25 258 PRO A C 1
ATOM 2006 O O . PRO A 1 258 ? 2.619 -23.302 3.554 1.00 96.25 258 PRO A O 1
ATOM 2009 N N . ARG A 1 259 ? 1.200 -22.398 5.033 1.00 96.62 259 ARG A N 1
ATOM 2010 C CA . ARG A 1 259 ? 2.187 -21.564 5.729 1.00 96.62 259 ARG A CA 1
ATOM 2011 C C . ARG A 1 259 ? 1.900 -21.530 7.224 1.00 96.62 259 ARG A C 1
ATOM 2013 O O . ARG A 1 259 ? 0.815 -21.889 7.673 1.00 96.62 259 ARG A O 1
ATOM 2020 N N . GLN A 1 260 ? 2.883 -21.116 8.016 1.00 97.44 260 GLN A N 1
ATOM 2021 C CA . GLN A 1 260 ? 2.744 -21.067 9.469 1.00 97.44 260 GLN A CA 1
ATOM 2022 C C . GLN A 1 260 ? 1.644 -20.065 9.883 1.00 97.44 260 GLN A C 1
ATOM 2024 O O . GLN A 1 260 ? 1.812 -18.855 9.750 1.00 97.44 260 GLN A O 1
ATOM 2029 N N . ALA A 1 261 ? 0.535 -20.578 10.424 1.00 96.06 261 ALA A N 1
ATOM 2030 C CA . ALA A 1 261 ? -0.681 -19.806 10.699 1.00 96.06 261 ALA A CA 1
ATOM 2031 C C . ALA A 1 261 ? -0.581 -18.825 11.884 1.00 96.06 261 ALA A C 1
ATOM 2033 O O . ALA A 1 261 ? -1.455 -17.989 12.071 1.00 96.06 261 ALA A O 1
ATOM 2034 N N . ASN A 1 262 ? 0.471 -18.904 12.700 1.00 95.62 262 ASN A N 1
ATOM 2035 C CA . ASN A 1 262 ? 0.653 -18.046 13.875 1.00 95.62 262 ASN A CA 1
ATOM 2036 C C . ASN A 1 262 ? 1.793 -17.026 13.718 1.00 95.62 262 ASN A C 1
ATOM 2038 O O . ASN A 1 262 ? 2.325 -16.543 14.718 1.00 95.62 262 ASN A O 1
ATOM 2042 N N . CYS A 1 263 ? 2.204 -16.703 12.489 1.00 94.88 263 CYS A N 1
ATOM 2043 C CA . CYS A 1 263 ? 3.185 -15.646 12.257 1.00 94.88 263 CYS A CA 1
ATOM 2044 C C . CYS A 1 263 ? 2.941 -14.877 10.958 1.00 94.88 263 CYS A C 1
ATOM 2046 O O . CYS A 1 263 ? 2.452 -15.420 9.974 1.00 94.88 263 CYS A O 1
ATOM 2048 N N . TYR A 1 264 ? 3.375 -13.619 10.944 1.00 97.38 264 TYR A N 1
ATOM 2049 C CA . TYR A 1 264 ? 3.431 -12.790 9.742 1.00 97.38 264 TYR A CA 1
ATOM 2050 C C . TYR A 1 264 ? 4.321 -13.418 8.653 1.00 97.38 264 TYR A C 1
ATOM 2052 O O . TYR A 1 264 ? 5.405 -13.909 8.982 1.00 97.38 264 TYR A O 1
ATOM 2060 N N . PHE A 1 265 ? 3.905 -13.318 7.383 1.00 98.25 265 PHE A N 1
ATOM 2061 C CA . PHE A 1 265 ? 4.696 -13.636 6.184 1.00 98.25 265 PHE A CA 1
ATOM 2062 C C . PHE A 1 265 ? 4.978 -12.358 5.371 1.00 98.25 265 PHE A C 1
ATOM 2064 O O . PHE A 1 265 ? 4.103 -11.509 5.210 1.00 98.25 265 PHE A O 1
ATOM 2071 N N . SER A 1 266 ? 6.205 -12.184 4.875 1.00 98.38 266 SER A N 1
ATOM 2072 C CA . SER A 1 266 ? 6.673 -10.922 4.279 1.00 98.38 266 SER A CA 1
ATOM 2073 C C . SER A 1 266 ? 6.285 -10.708 2.827 1.00 98.38 266 SER A C 1
ATOM 2075 O O . SER A 1 266 ? 6.238 -9.562 2.386 1.00 98.38 266 SER A O 1
ATOM 2077 N N . SER A 1 267 ? 6.071 -11.796 2.103 1.00 98.62 267 SER A N 1
ATOM 2078 C CA . SER A 1 267 ? 5.764 -11.827 0.678 1.00 98.62 267 SER A CA 1
ATOM 2079 C C . SER A 1 267 ? 4.909 -13.045 0.365 1.00 98.62 267 SER A C 1
ATOM 2081 O O . SER A 1 267 ? 4.847 -13.985 1.165 1.00 98.62 267 SER A O 1
ATOM 2083 N N . SER A 1 268 ? 4.252 -13.004 -0.784 1.00 98.44 268 SER A N 1
ATOM 2084 C CA . SER A 1 268 ? 3.543 -14.136 -1.361 1.00 98.44 268 SER A CA 1
ATOM 2085 C C . SER A 1 268 ? 4.134 -14.384 -2.743 1.00 98.44 268 SER A C 1
ATOM 2087 O O . SER A 1 268 ? 3.971 -13.590 -3.664 1.00 98.44 268 SER A O 1
ATOM 2089 N N . ASP A 1 269 ? 4.946 -15.425 -2.829 1.00 98.31 269 ASP A N 1
ATOM 2090 C CA . ASP A 1 269 ? 5.877 -15.634 -3.926 1.00 98.31 269 ASP A CA 1
ATOM 2091 C C . ASP A 1 269 ? 5.354 -16.763 -4.823 1.00 98.31 269 ASP A C 1
ATOM 2093 O O . ASP A 1 269 ? 4.931 -17.808 -4.333 1.00 98.31 269 ASP A O 1
ATOM 2097 N N . GLY A 1 270 ? 5.352 -16.554 -6.139 1.00 98.06 270 GLY A N 1
ATOM 2098 C CA . GLY A 1 270 ? 4.994 -17.610 -7.086 1.00 98.06 270 GLY A CA 1
ATOM 2099 C C . GLY A 1 270 ? 5.986 -18.762 -7.037 1.00 98.06 270 GLY A C 1
ATOM 2100 O O . GLY A 1 270 ? 7.190 -18.511 -7.078 1.00 98.06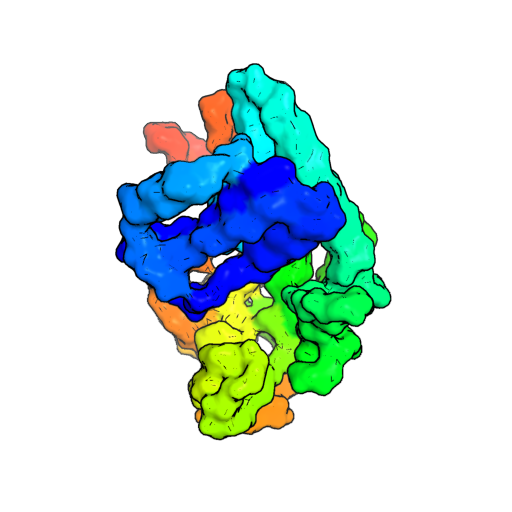 270 GLY A O 1
ATOM 2101 N N . ALA A 1 271 ? 5.491 -20.000 -7.004 1.00 97.94 271 ALA A N 1
ATOM 2102 C CA . ALA A 1 271 ? 6.295 -21.223 -7.006 1.00 97.94 271 ALA A CA 1
ATOM 2103 C C . ALA A 1 271 ? 6.952 -21.506 -8.377 1.00 97.94 271 ALA A C 1
ATOM 2105 O O . ALA A 1 271 ? 6.742 -22.557 -8.977 1.00 97.94 271 ALA A O 1
ATOM 2106 N N . PHE A 1 272 ? 7.736 -20.551 -8.877 1.00 98.19 272 PHE A N 1
ATOM 2107 C CA . PHE A 1 272 ? 8.546 -20.675 -10.086 1.00 98.19 272 PHE A CA 1
ATOM 2108 C C . PHE A 1 272 ? 9.966 -21.129 -9.744 1.00 98.19 272 PHE A C 1
ATOM 2110 O O . PHE A 1 272 ? 10.528 -20.753 -8.712 1.00 98.19 272 PHE A O 1
ATOM 2117 N N . SER A 1 273 ? 10.579 -21.892 -10.644 1.00 96.81 273 SER A N 1
ATOM 2118 C CA . SER A 1 273 ? 11.932 -22.428 -10.466 1.00 96.81 273 SER A CA 1
ATOM 2119 C C . SER A 1 273 ? 13.006 -21.356 -10.653 1.00 96.81 273 SER A C 1
ATOM 2121 O O . SER A 1 273 ? 14.049 -21.392 -9.996 1.00 96.81 273 SER A O 1
ATOM 2123 N N . ASP A 1 274 ? 12.760 -20.393 -11.547 1.00 97.12 274 ASP A N 1
ATOM 2124 C CA . ASP A 1 274 ? 13.659 -19.277 -11.821 1.00 97.12 274 ASP A CA 1
ATOM 2125 C C . ASP A 1 274 ? 12.934 -18.029 -12.363 1.00 97.12 274 ASP A C 1
ATOM 2127 O O . ASP A 1 274 ? 11.713 -17.974 -12.516 1.00 97.12 274 ASP A O 1
ATOM 2131 N N . ARG A 1 275 ? 13.711 -16.971 -12.623 1.00 98.06 275 ARG A N 1
ATOM 2132 C CA . ARG A 1 275 ? 13.208 -15.677 -13.106 1.00 98.06 275 ARG A CA 1
ATOM 2133 C C . ARG A 1 275 ? 12.721 -15.695 -14.553 1.00 98.06 275 ARG A C 1
ATOM 2135 O O . ARG A 1 275 ? 11.937 -14.815 -14.912 1.00 98.06 275 ARG A O 1
ATOM 2142 N N . TYR A 1 276 ? 13.221 -16.608 -15.380 1.00 98.06 276 TYR A N 1
ATOM 2143 C CA . TYR A 1 276 ? 12.814 -16.713 -16.777 1.00 98.06 276 TYR A CA 1
ATOM 2144 C C . TYR A 1 276 ? 11.421 -17.335 -16.843 1.00 98.06 276 TYR A C 1
ATOM 2146 O O . TYR A 1 276 ? 10.526 -16.724 -17.421 1.00 98.06 276 TYR A O 1
ATOM 2154 N N . GLU A 1 277 ? 11.217 -18.441 -16.121 1.00 98.00 277 GLU A N 1
ATOM 2155 C CA . GLU A 1 277 ? 9.909 -19.081 -15.945 1.00 98.00 277 GLU A CA 1
ATOM 2156 C C . GLU A 1 277 ? 8.889 -18.097 -15.357 1.00 98.00 277 GLU A C 1
ATOM 2158 O O . GLU A 1 277 ? 7.806 -17.908 -15.910 1.00 98.00 277 GLU A O 1
ATOM 2163 N N . ALA A 1 278 ? 9.270 -17.381 -14.291 1.00 97.69 278 ALA A N 1
ATOM 2164 C CA . ALA A 1 278 ? 8.403 -16.381 -13.673 1.00 97.69 278 ALA A CA 1
ATOM 2165 C C . ALA A 1 278 ? 8.001 -15.251 -14.632 1.00 97.69 278 ALA A C 1
ATOM 2167 O O . ALA A 1 278 ? 6.911 -14.704 -14.498 1.00 97.69 278 ALA A O 1
ATOM 2168 N N . SER A 1 279 ? 8.869 -14.876 -15.578 1.00 96.56 279 SER A N 1
ATOM 2169 C CA . SER A 1 279 ? 8.570 -13.829 -16.564 1.00 96.56 279 SER A CA 1
ATOM 2170 C C . SER A 1 279 ? 7.675 -14.345 -17.692 1.00 96.56 279 SER A C 1
ATOM 2172 O O . SER A 1 279 ? 6.790 -13.622 -18.141 1.00 96.56 279 SER A O 1
ATOM 2174 N N . GLU A 1 280 ? 7.894 -15.581 -18.146 1.00 97.56 280 GLU A N 1
ATOM 2175 C CA . GLU A 1 280 ? 7.134 -16.212 -19.231 1.00 97.56 280 GLU A CA 1
ATOM 2176 C C . GLU A 1 280 ? 5.711 -16.595 -18.799 1.00 97.56 280 GLU A C 1
ATOM 2178 O O . GLU A 1 280 ? 4.758 -16.407 -19.554 1.00 97.56 280 GLU A O 1
ATOM 2183 N N . HIS A 1 281 ? 5.551 -17.078 -17.565 1.00 97.12 281 HIS A N 1
ATOM 2184 C CA . HIS A 1 281 ? 4.295 -17.642 -17.061 1.00 97.12 281 HIS A CA 1
ATOM 2185 C C . HIS A 1 281 ? 3.621 -16.786 -15.983 1.00 97.12 281 HIS A C 1
ATOM 2187 O O . HIS A 1 281 ? 2.751 -17.262 -15.253 1.00 97.12 281 HIS A O 1
ATOM 2193 N N . TYR A 1 282 ? 3.978 -15.501 -15.886 1.00 97.19 282 TYR A N 1
ATOM 2194 C CA . TYR A 1 282 ? 3.416 -14.613 -14.866 1.00 97.19 282 TYR A CA 1
ATOM 2195 C C . TYR A 1 282 ? 1.885 -14.499 -14.934 1.00 97.19 282 TYR A C 1
ATOM 2197 O O . TYR A 1 282 ? 1.231 -14.411 -13.898 1.00 97.19 282 TYR A O 1
ATOM 2205 N N . ALA A 1 283 ? 1.307 -14.534 -16.140 1.00 96.75 283 ALA A N 1
ATOM 2206 C CA . ALA A 1 283 ? -0.143 -14.476 -16.332 1.00 96.75 283 ALA A CA 1
ATOM 2207 C C . ALA A 1 283 ? -0.870 -15.633 -15.625 1.00 96.75 283 ALA A C 1
ATOM 2209 O O . ALA A 1 283 ? -1.820 -15.387 -14.892 1.00 96.75 283 ALA A O 1
ATOM 2210 N N . SER A 1 284 ? -0.353 -16.863 -15.721 1.00 96.94 284 SER A N 1
ATOM 2211 C CA . SER A 1 284 ? -0.936 -18.033 -15.047 1.00 96.94 284 SER A CA 1
ATOM 2212 C C . SER A 1 284 ? -0.935 -17.898 -13.523 1.00 96.94 284 SER A C 1
ATOM 2214 O O . SER A 1 284 ? -1.802 -18.429 -12.835 1.00 96.94 284 SER A O 1
ATOM 2216 N N . LEU A 1 285 ? 0.020 -17.152 -12.962 1.00 96.62 285 LEU A N 1
ATOM 2217 C CA . LEU A 1 285 ? 0.016 -16.841 -11.538 1.00 96.62 285 LEU A CA 1
ATOM 2218 C C . LEU A 1 285 ? -1.113 -15.869 -11.165 1.00 96.62 285 LEU A C 1
ATOM 2220 O O . LEU A 1 285 ? -1.697 -16.006 -10.089 1.00 96.62 285 LEU A O 1
ATOM 2224 N N . LEU A 1 286 ? -1.431 -14.904 -12.032 1.00 96.31 286 LEU A N 1
ATOM 2225 C CA . LEU A 1 286 ? -2.573 -14.003 -11.842 1.00 96.31 286 LEU A CA 1
ATOM 2226 C C . LEU A 1 286 ? -3.911 -14.742 -11.999 1.00 96.31 286 LEU A C 1
ATOM 2228 O O . LEU A 1 286 ? -4.838 -14.455 -11.246 1.00 96.31 286 LEU A O 1
ATOM 2232 N N . ASP A 1 287 ? -3.975 -15.738 -12.885 1.00 95.44 287 ASP A N 1
ATOM 2233 C CA . ASP A 1 287 ? -5.147 -16.608 -13.070 1.00 95.44 287 ASP A CA 1
ATOM 2234 C C . ASP A 1 287 ? -5.360 -17.593 -11.899 1.00 95.44 287 ASP A C 1
ATOM 2236 O O . ASP A 1 287 ? -6.426 -18.190 -11.760 1.00 95.44 287 ASP A O 1
ATOM 2240 N N . GLY A 1 288 ? -4.370 -17.724 -11.006 1.00 95.19 288 GLY A N 1
ATOM 2241 C CA . GLY A 1 288 ? -4.428 -18.602 -9.835 1.00 95.19 288 GLY A CA 1
ATOM 2242 C C . GLY A 1 288 ? -3.965 -20.039 -10.091 1.00 95.19 288 GLY A C 1
ATOM 2243 O O . GLY A 1 288 ? -4.118 -20.884 -9.211 1.00 95.19 288 GLY A O 1
ATOM 2244 N N . ASP A 1 289 ? -3.352 -20.310 -11.244 1.00 97.25 289 ASP A N 1
ATOM 2245 C CA . ASP A 1 289 ? -2.870 -21.642 -11.634 1.00 97.25 289 ASP A CA 1
ATOM 2246 C C . ASP A 1 289 ? -1.495 -21.989 -11.039 1.00 97.25 289 ASP A C 1
ATOM 2248 O O . ASP A 1 289 ? -1.059 -23.141 -11.078 1.00 97.25 289 ASP A O 1
ATOM 2252 N N . VAL A 1 290 ? -0.796 -21.002 -10.472 1.00 98.00 290 VAL A N 1
ATOM 2253 C CA . VAL A 1 290 ? 0.511 -21.176 -9.823 1.00 98.00 290 VAL A CA 1
ATOM 2254 C C . VAL A 1 290 ? 0.349 -21.093 -8.309 1.00 98.00 290 VAL A C 1
ATOM 2256 O O . VAL A 1 290 ? -0.285 -20.173 -7.790 1.00 98.00 290 VAL A O 1
ATOM 2259 N N . ALA A 1 291 ? 0.956 -22.039 -7.588 1.00 98.25 291 ALA A N 1
ATOM 2260 C CA . ALA A 1 291 ? 0.965 -22.024 -6.131 1.00 98.25 291 ALA A CA 1
ATOM 2261 C C . ALA A 1 291 ? 1.701 -20.786 -5.587 1.00 98.25 291 ALA A C 1
ATOM 2263 O O . ALA A 1 291 ? 2.739 -20.379 -6.111 1.00 98.25 291 ALA A O 1
ATOM 2264 N N . LEU A 1 292 ? 1.170 -20.207 -4.510 1.00 98.56 292 LEU A N 1
ATOM 2265 C CA . LEU A 1 292 ? 1.689 -18.992 -3.881 1.00 98.56 292 LEU A CA 1
ATOM 2266 C C . LEU A 1 292 ? 2.255 -19.317 -2.499 1.00 98.56 292 LEU A C 1
ATOM 2268 O O . LEU A 1 292 ? 1.520 -19.650 -1.561 1.00 98.56 292 LEU A O 1
ATOM 2272 N N . GLU A 1 293 ? 3.568 -19.213 -2.352 1.00 98.31 293 GLU A N 1
ATOM 2273 C CA . GLU A 1 293 ? 4.303 -19.570 -1.143 1.00 98.31 293 GLU A CA 1
ATOM 2274 C C . GLU A 1 293 ? 4.498 -18.366 -0.215 1.00 98.31 293 GLU A C 1
ATOM 2276 O O . GLU A 1 293 ? 4.673 -17.227 -0.641 1.00 98.31 293 GLU A O 1
ATOM 2281 N N . GLY A 1 294 ? 4.446 -18.605 1.097 1.00 97.94 294 GLY A N 1
ATOM 2282 C CA . GLY A 1 294 ? 4.708 -17.558 2.082 1.00 97.94 294 GLY A CA 1
ATOM 2283 C C . GLY A 1 294 ? 6.207 -17.297 2.226 1.00 97.94 294 GLY A C 1
ATOM 2284 O O . GLY A 1 294 ? 6.969 -18.221 2.498 1.00 97.94 294 GLY A O 1
ATOM 2285 N N . GLY A 1 295 ? 6.616 -16.034 2.115 1.00 97.56 295 GLY A N 1
ATOM 2286 C CA . GLY A 1 295 ? 8.010 -15.623 2.263 1.00 97.56 295 GLY A CA 1
ATOM 2287 C C . GLY A 1 295 ? 8.536 -15.625 3.705 1.00 97.56 295 GLY A C 1
ATOM 2288 O O . GLY A 1 295 ? 8.121 -16.393 4.576 1.00 97.56 295 GLY A O 1
ATOM 2289 N N . TRP A 1 296 ? 9.482 -14.725 3.988 1.00 98.06 296 TRP A N 1
ATOM 2290 C CA . TRP A 1 296 ? 10.119 -14.626 5.305 1.00 98.06 296 TRP A CA 1
ATOM 2291 C C . TRP A 1 296 ? 9.126 -14.305 6.419 1.00 98.06 296 TRP A C 1
ATOM 2293 O O . TRP A 1 296 ? 8.107 -13.649 6.222 1.00 98.06 296 TRP A O 1
ATOM 2303 N N . ARG A 1 297 ? 9.452 -14.754 7.630 1.00 97.75 297 ARG A N 1
ATOM 2304 C CA . ARG A 1 297 ? 8.525 -14.749 8.761 1.00 97.75 297 ARG A CA 1
ATOM 2305 C C . ARG A 1 297 ? 8.942 -13.775 9.852 1.00 97.75 297 ARG A C 1
ATOM 2307 O O . ARG A 1 297 ? 10.131 -13.540 10.055 1.00 97.75 297 ARG A O 1
ATOM 2314 N N . VAL A 1 298 ? 7.956 -13.316 10.624 1.00 93.81 298 VAL A N 1
ATOM 2315 C CA . VAL A 1 298 ? 8.102 -12.570 11.894 1.00 93.81 298 VAL A CA 1
ATOM 2316 C C . VAL A 1 298 ? 8.728 -11.176 11.761 1.00 93.81 298 VAL A C 1
ATOM 2318 O O . VAL A 1 298 ? 8.083 -10.192 12.112 1.00 93.81 298 VAL A O 1
ATOM 2321 N N . TYR A 1 299 ? 9.971 -11.062 11.292 1.00 96.62 299 TYR A N 1
ATOM 2322 C CA . TYR A 1 299 ? 10.716 -9.804 11.310 1.00 96.62 299 TYR A CA 1
ATOM 2323 C C . TYR A 1 299 ? 10.297 -8.881 10.162 1.00 96.62 299 TYR A C 1
ATOM 2325 O O . TYR A 1 299 ? 10.793 -8.971 9.041 1.00 96.62 299 TYR A O 1
ATOM 2333 N N . SER A 1 300 ? 9.359 -7.987 10.453 1.00 94.75 300 SER A N 1
ATOM 2334 C CA . SER A 1 300 ? 8.887 -6.951 9.540 1.00 94.75 300 SER A CA 1
ATOM 2335 C C . SER A 1 300 ? 8.103 -5.904 10.325 1.00 94.75 300 SER A C 1
ATOM 2337 O O . SER A 1 300 ? 7.435 -6.223 11.307 1.00 94.75 300 SER A O 1
ATOM 2339 N N . SER A 1 301 ? 8.104 -4.659 9.852 1.00 91.38 301 SER A N 1
ATOM 2340 C CA . SER A 1 301 ? 7.158 -3.640 10.324 1.00 91.38 301 SER A CA 1
ATOM 2341 C C . SER A 1 301 ? 5.704 -3.959 9.953 1.00 91.38 301 SER A C 1
ATOM 2343 O O . SER A 1 301 ? 4.791 -3.412 10.567 1.00 91.38 301 SER A O 1
ATOM 2345 N N . GLY A 1 302 ? 5.478 -4.868 8.996 1.00 94.12 302 GLY A N 1
ATOM 2346 C CA . GLY A 1 302 ? 4.151 -5.247 8.509 1.00 94.12 302 GLY A CA 1
ATOM 2347 C C . GLY A 1 302 ? 3.209 -5.739 9.609 1.00 94.12 302 GLY A C 1
ATOM 2348 O O . GLY A 1 302 ? 2.065 -5.309 9.648 1.00 94.12 302 GLY A O 1
ATOM 2349 N N . ALA A 1 303 ? 3.687 -6.539 10.569 1.00 93.38 303 ALA A N 1
ATOM 2350 C CA . ALA A 1 303 ? 2.850 -6.981 11.689 1.00 93.38 303 ALA A CA 1
ATOM 2351 C C . ALA A 1 303 ? 2.324 -5.797 12.523 1.00 93.38 303 ALA A C 1
ATOM 2353 O O . ALA A 1 303 ? 1.145 -5.747 12.866 1.00 93.38 303 ALA A O 1
ATOM 2354 N N . GLY A 1 304 ? 3.183 -4.808 12.794 1.00 96.19 304 GLY A N 1
ATOM 2355 C CA . GLY A 1 304 ? 2.791 -3.589 13.502 1.00 96.19 304 GLY A CA 1
ATOM 2356 C C . GLY A 1 304 ? 1.801 -2.737 12.705 1.00 96.19 304 GLY A C 1
ATOM 2357 O O . GLY A 1 304 ? 0.833 -2.237 13.271 1.00 96.19 304 GLY A O 1
ATOM 2358 N N . ILE A 1 305 ? 2.001 -2.619 11.387 1.00 95.94 305 ILE A N 1
ATOM 2359 C CA . ILE A 1 305 ? 1.066 -1.916 10.497 1.00 95.94 305 ILE A CA 1
ATOM 2360 C C . ILE A 1 305 ? -0.294 -2.615 10.496 1.00 95.94 305 ILE A C 1
ATOM 2362 O O . ILE A 1 305 ? -1.295 -1.940 10.689 1.00 95.94 305 ILE A O 1
ATOM 2366 N N . GLY A 1 306 ? -0.345 -3.943 10.353 1.00 97.12 306 GLY A N 1
ATOM 2367 C CA . GLY A 1 306 ? -1.599 -4.702 10.374 1.00 97.12 306 GLY A CA 1
ATOM 2368 C C . GLY A 1 306 ? -2.393 -4.488 11.663 1.00 97.12 306 GLY A C 1
ATOM 2369 O O . GLY A 1 306 ? -3.575 -4.157 11.610 1.00 97.12 306 GL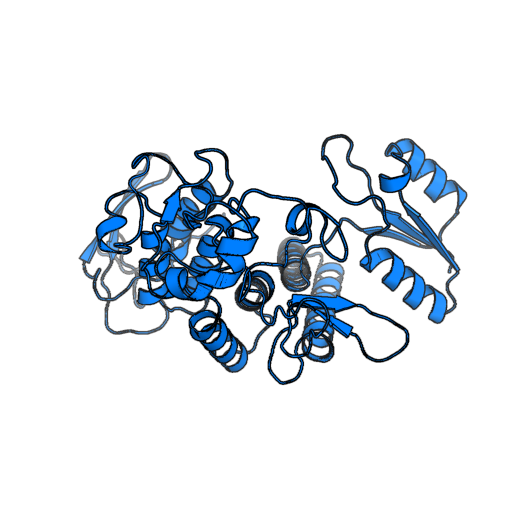Y A O 1
ATOM 2370 N N . VAL A 1 307 ? -1.732 -4.560 12.826 1.00 96.25 307 VAL A N 1
ATOM 2371 C CA . VAL A 1 307 ? -2.369 -4.253 14.121 1.00 96.25 307 VAL A CA 1
ATOM 2372 C C . VAL A 1 307 ? -2.872 -2.809 14.165 1.00 96.25 307 VAL A C 1
ATOM 2374 O O . VAL A 1 307 ? -3.999 -2.566 14.595 1.00 96.25 307 VAL A O 1
ATOM 2377 N N . ARG A 1 308 ? -2.072 -1.846 13.692 1.00 96.88 308 ARG A N 1
ATOM 2378 C CA . ARG A 1 308 ? -2.489 -0.442 13.614 1.00 96.88 308 ARG A CA 1
ATOM 2379 C C . ARG A 1 308 ? -3.723 -0.277 12.725 1.00 96.88 308 ARG A C 1
ATOM 2381 O O . ARG A 1 308 ? -4.630 0.436 13.123 1.00 96.88 308 ARG A O 1
ATOM 2388 N N . LEU A 1 309 ? -3.787 -0.929 11.562 1.00 98.38 309 LEU A N 1
ATOM 2389 C CA . LEU A 1 309 ? -4.952 -0.858 10.673 1.00 98.38 309 LEU A CA 1
ATOM 2390 C C . LEU A 1 309 ? -6.201 -1.442 11.331 1.00 98.38 309 LEU A C 1
ATOM 2392 O O . LEU A 1 309 ? -7.260 -0.833 11.245 1.00 98.38 309 LEU A O 1
ATOM 2396 N N . ILE A 1 310 ? -6.077 -2.555 12.055 1.00 97.94 310 ILE A N 1
ATOM 2397 C CA . ILE A 1 310 ? -7.197 -3.111 12.824 1.00 97.94 310 ILE A CA 1
ATOM 2398 C C . ILE A 1 310 ? -7.694 -2.086 13.850 1.00 97.94 310 ILE A C 1
ATOM 2400 O O . ILE A 1 310 ? -8.878 -1.780 13.894 1.00 97.94 310 ILE A O 1
ATOM 2404 N N . VAL A 1 311 ? -6.807 -1.522 14.668 1.00 96.44 311 VAL A N 1
ATOM 2405 C CA . VAL A 1 311 ? -7.224 -0.652 15.780 1.00 96.44 311 VAL A CA 1
ATOM 2406 C C . VAL A 1 311 ? -7.660 0.737 15.307 1.00 96.44 311 VAL A C 1
ATOM 2408 O O . VAL A 1 311 ? -8.705 1.229 15.717 1.00 96.44 311 VAL A O 1
ATOM 2411 N N . GLN A 1 312 ? -6.865 1.380 14.455 1.00 96.12 312 GLN A N 1
ATOM 2412 C CA . GLN A 1 312 ? -7.036 2.791 14.103 1.00 96.12 312 GLN A CA 1
ATOM 2413 C C . GLN A 1 312 ? -7.880 3.014 12.850 1.00 96.12 312 GLN A C 1
ATOM 2415 O O . GLN A 1 312 ? -8.380 4.118 12.682 1.00 96.12 312 GLN A O 1
ATOM 2420 N N . ARG A 1 313 ? -8.034 2.011 11.972 1.00 97.12 313 ARG A N 1
ATOM 2421 C CA . ARG A 1 313 ? -8.812 2.147 10.726 1.00 97.12 313 ARG A CA 1
ATOM 2422 C C . ARG A 1 313 ? -10.075 1.294 10.731 1.00 97.12 313 ARG A C 1
ATOM 2424 O O . ARG A 1 313 ? -11.158 1.840 10.598 1.00 97.12 313 ARG A O 1
ATOM 2431 N N . LEU A 1 314 ? -9.966 -0.013 10.976 1.00 97.81 314 LEU A N 1
ATOM 2432 C CA . LEU A 1 314 ? -11.138 -0.892 11.060 1.00 97.81 314 LEU A CA 1
ATOM 2433 C C . LEU A 1 314 ? -11.997 -0.507 12.263 1.00 97.81 314 LEU A C 1
ATOM 2435 O O . LEU A 1 314 ? -13.119 -0.054 12.103 1.00 97.81 314 LEU A O 1
ATOM 2439 N N . LEU A 1 315 ? -11.454 -0.593 13.476 1.00 97.06 315 LEU A N 1
ATOM 2440 C CA . LEU A 1 315 ? -12.178 -0.160 14.672 1.00 97.06 315 LEU A CA 1
ATOM 2441 C C . LEU A 1 315 ? -12.290 1.369 14.764 1.00 97.06 315 LEU A C 1
ATOM 2443 O O . LEU A 1 315 ? -13.168 1.873 15.468 1.00 97.06 315 LEU A O 1
ATOM 2447 N N . GLY A 1 316 ? -11.423 2.095 14.054 1.00 96.31 316 GLY A N 1
ATOM 2448 C CA . GLY A 1 316 ? -11.471 3.549 13.959 1.00 96.31 316 GLY A CA 1
ATOM 2449 C C . GLY A 1 316 ? -11.066 4.282 15.228 1.00 96.31 316 GLY A C 1
ATOM 2450 O O . GLY A 1 316 ? -11.550 5.380 15.456 1.00 96.31 316 GLY A O 1
ATOM 2451 N N . ILE A 1 317 ? -10.260 3.680 16.105 1.00 94.25 317 ILE A N 1
ATOM 2452 C CA . ILE A 1 317 ? -9.964 4.243 17.427 1.00 94.25 317 ILE A CA 1
ATOM 2453 C C . ILE A 1 317 ? -8.563 4.840 17.427 1.00 94.25 317 ILE A C 1
ATOM 2455 O O . ILE A 1 317 ? -7.566 4.113 17.414 1.00 94.25 317 ILE A O 1
ATOM 2459 N N . THR A 1 318 ? -8.486 6.164 17.539 1.00 91.25 318 THR A N 1
ATOM 2460 C CA . THR A 1 318 ? -7.225 6.878 17.766 1.00 91.25 318 THR A CA 1
ATOM 2461 C C . THR A 1 318 ? -7.299 7.664 19.069 1.00 91.25 318 THR A C 1
ATOM 2463 O O . THR A 1 318 ? -8.213 8.454 19.290 1.00 91.25 318 THR A O 1
ATOM 2466 N N . VAL A 1 319 ? -6.332 7.432 19.958 1.00 87.81 319 VAL A N 1
ATOM 2467 C CA . VAL A 1 319 ? -6.246 8.108 21.257 1.00 87.81 319 VAL A CA 1
ATOM 2468 C C . VAL A 1 319 ? -5.268 9.271 21.139 1.00 87.81 319 VAL A C 1
ATOM 2470 O O . VAL A 1 319 ? -4.064 9.057 20.987 1.00 87.81 319 VAL A O 1
ATOM 2473 N N . CYS A 1 320 ? -5.791 10.491 21.225 1.00 85.25 320 CYS A N 1
ATOM 2474 C CA . CYS A 1 320 ? -5.010 11.721 21.280 1.00 85.25 320 CYS A CA 1
ATOM 2475 C C . CYS A 1 320 ? -4.747 12.118 22.743 1.00 85.25 320 CYS A C 1
ATOM 2477 O O . CYS A 1 320 ? -5.136 11.422 23.684 1.00 85.25 320 CYS A O 1
ATOM 2479 N N . ARG A 1 321 ? -4.051 13.241 22.955 1.00 82.44 321 ARG A N 1
ATOM 2480 C CA . ARG A 1 321 ? -3.692 13.719 24.302 1.00 82.44 321 ARG A CA 1
ATOM 2481 C C . ARG A 1 321 ? -4.922 14.041 25.159 1.00 82.44 321 ARG A C 1
ATOM 2483 O O . ARG A 1 321 ? -4.928 13.740 26.348 1.00 82.44 321 ARG A O 1
ATOM 2490 N N . ASP A 1 322 ? -5.907 14.697 24.565 1.00 87.00 322 ASP A N 1
ATOM 2491 C CA . ASP A 1 322 ? -7.049 15.329 25.230 1.00 87.00 322 ASP A CA 1
ATOM 2492 C C . ASP A 1 322 ? -8.409 14.824 24.727 1.00 87.00 322 ASP A C 1
ATOM 2494 O O . ASP A 1 322 ? -9.428 15.062 25.371 1.00 87.00 322 ASP A O 1
ATOM 2498 N N . HIS A 1 323 ? -8.434 14.091 23.616 1.00 87.31 323 HIS A N 1
ATOM 2499 C CA . HIS A 1 323 ? -9.649 13.552 23.015 1.00 87.31 323 HIS A CA 1
ATOM 2500 C C . HIS A 1 323 ? -9.391 12.201 22.342 1.00 87.31 323 HIS A C 1
ATOM 2502 O O . HIS A 1 323 ? -8.254 11.738 22.226 1.00 87.31 323 HIS A O 1
ATOM 2508 N N . TRP A 1 324 ? -10.468 11.540 21.929 1.00 89.19 324 TRP A N 1
ATOM 2509 C CA . TRP A 1 324 ? -10.414 10.344 21.096 1.00 89.19 324 TRP A CA 1
ATOM 2510 C C . TRP A 1 324 ? -11.010 10.682 19.738 1.00 89.19 324 TRP A C 1
ATOM 2512 O O . TRP A 1 324 ? -12.009 11.395 19.662 1.00 89.19 324 TRP A O 1
ATOM 2522 N N . ILE A 1 325 ? -10.415 10.141 18.684 1.00 91.50 325 ILE A N 1
ATOM 2523 C CA . ILE A 1 325 ? -10.972 10.179 17.337 1.00 91.50 325 ILE A CA 1
ATOM 2524 C C . ILE A 1 325 ? -11.615 8.818 17.085 1.00 91.50 325 ILE A C 1
ATOM 2526 O O . ILE A 1 325 ? -10.974 7.780 17.281 1.00 91.50 325 ILE A O 1
ATOM 2530 N N . LEU A 1 326 ? -12.888 8.853 16.692 1.00 94.00 326 LEU A N 1
ATOM 2531 C CA . LEU A 1 326 ? -13.681 7.694 16.303 1.00 94.00 326 LEU A CA 1
ATOM 2532 C C . LEU A 1 326 ? -14.024 7.818 14.818 1.00 94.00 326 LEU A C 1
ATOM 2534 O O . LEU A 1 326 ? -14.899 8.595 14.450 1.00 94.00 326 LEU A O 1
ATOM 2538 N N . ASP A 1 327 ? -13.324 7.052 13.991 1.00 94.94 327 ASP A N 1
ATOM 2539 C CA . ASP A 1 327 ? -13.462 7.048 12.532 1.00 94.94 327 ASP A CA 1
ATOM 2540 C C . ASP A 1 327 ? -13.405 5.607 11.983 1.00 94.94 327 ASP A C 1
ATOM 2542 O O . ASP A 1 327 ? -12.390 5.177 11.431 1.00 94.94 327 ASP A O 1
ATOM 2546 N N . PRO A 1 328 ? -14.431 4.780 12.268 1.00 96.31 328 PRO A N 1
ATOM 2547 C CA . PRO A 1 328 ? -14.437 3.371 11.898 1.00 96.31 328 PRO A CA 1
ATOM 2548 C C . PRO A 1 328 ? -14.726 3.174 10.412 1.00 96.31 328 PRO A C 1
ATOM 2550 O O . PRO A 1 328 ? -15.723 3.671 9.890 1.00 96.31 328 PRO A O 1
ATOM 2553 N N . VAL A 1 329 ? -13.915 2.340 9.766 1.00 97.25 329 VAL A N 1
ATOM 2554 C CA . VAL A 1 329 ? -14.126 1.878 8.391 1.00 97.25 329 VAL A CA 1
ATOM 2555 C C . VAL A 1 329 ? -14.489 0.397 8.434 1.00 97.25 329 VAL A C 1
ATOM 2557 O O . VAL A 1 329 ? -13.621 -0.472 8.369 1.00 97.25 329 VAL A O 1
ATOM 2560 N N . ILE A 1 330 ? -15.781 0.109 8.617 1.00 96.88 330 ILE A N 1
ATOM 2561 C CA . ILE A 1 330 ? -16.299 -1.249 8.842 1.00 96.88 330 ILE A CA 1
ATOM 2562 C C . ILE A 1 330 ? -17.428 -1.544 7.847 1.00 96.88 330 ILE A C 1
ATOM 2564 O O . ILE A 1 330 ? -18.364 -0.746 7.752 1.00 96.88 330 ILE A O 1
ATOM 2568 N N . PRO A 1 331 ? -17.390 -2.681 7.128 1.00 96.06 331 PRO A N 1
ATOM 2569 C CA . PRO A 1 331 ? -18.457 -3.042 6.204 1.00 96.06 331 PRO A CA 1
ATOM 2570 C C . PRO A 1 331 ? -19.761 -3.384 6.933 1.00 96.06 331 PRO A C 1
ATOM 2572 O O . PRO A 1 331 ? -19.767 -3.864 8.070 1.00 96.06 331 PRO A O 1
ATOM 2575 N N . CYS A 1 332 ? -20.889 -3.192 6.244 1.00 95.06 332 CYS A N 1
ATOM 2576 C CA . CYS A 1 332 ? -22.233 -3.438 6.790 1.00 95.06 332 CYS A CA 1
ATOM 2577 C C . CYS A 1 332 ? -22.443 -4.898 7.227 1.00 95.06 332 CYS A C 1
ATOM 2579 O O . CYS A 1 332 ? -23.258 -5.176 8.103 1.00 95.06 332 CYS A O 1
ATOM 2581 N N . SER A 1 333 ? -21.693 -5.832 6.632 1.00 94.94 333 SER A N 1
ATOM 2582 C CA . SER A 1 333 ? -21.703 -7.260 6.969 1.00 94.94 333 SER A CA 1
ATOM 2583 C C . SER A 1 333 ? -21.256 -7.558 8.405 1.00 94.94 333 SER A C 1
ATOM 2585 O O . SER A 1 333 ? -21.544 -8.641 8.912 1.00 94.94 333 SER A O 1
ATOM 2587 N N . LEU A 1 334 ? -20.598 -6.605 9.074 1.00 96.50 334 LEU A N 1
ATOM 2588 C CA . LEU A 1 334 ? -20.164 -6.709 10.466 1.00 96.50 334 LEU A CA 1
ATOM 2589 C C . LEU A 1 334 ? -21.048 -5.902 11.438 1.00 96.50 334 LEU A C 1
ATOM 2591 O O . LEU A 1 334 ? -20.597 -5.575 12.539 1.00 96.50 334 LEU A O 1
ATOM 2595 N N . ASP A 1 335 ? -22.296 -5.562 11.075 1.00 97.06 335 ASP A N 1
ATOM 2596 C CA . ASP A 1 335 ? -23.225 -4.949 12.038 1.00 97.06 335 ASP A CA 1
ATOM 2597 C C . ASP A 1 335 ? -23.364 -5.814 13.300 1.00 97.06 335 ASP A C 1
ATOM 2599 O O . ASP A 1 335 ? -23.505 -7.036 13.246 1.00 97.06 335 ASP A O 1
ATOM 2603 N N . GLY A 1 336 ? -23.320 -5.163 14.462 1.00 97.00 336 GLY A N 1
ATOM 2604 C CA . GLY A 1 336 ? -23.323 -5.839 15.752 1.00 97.00 336 GLY A CA 1
ATOM 2605 C C . GLY A 1 336 ? -21.948 -6.313 16.221 1.00 97.00 336 GLY A C 1
ATOM 2606 O O . GLY A 1 336 ? -21.890 -6.930 17.286 1.00 97.00 336 GLY A O 1
ATOM 2607 N N . LEU A 1 337 ? -20.861 -6.000 15.499 1.00 97.88 337 LEU A N 1
ATOM 2608 C CA . LEU A 1 337 ? -19.492 -6.223 15.968 1.00 97.88 337 LEU A CA 1
ATOM 2609 C C . LEU A 1 337 ? -19.319 -5.670 17.389 1.00 97.88 337 LEU A C 1
ATOM 2611 O O . LEU A 1 337 ? -19.645 -4.516 17.680 1.00 97.88 337 LEU A O 1
ATOM 2615 N N . GLU A 1 338 ? -18.771 -6.502 18.267 1.00 98.00 338 GLU A N 1
ATOM 2616 C CA . GLU A 1 338 ? -18.470 -6.158 19.648 1.00 98.00 338 GLU A CA 1
ATOM 2617 C C . GLU A 1 338 ? -16.995 -6.434 19.928 1.00 98.00 338 GLU A C 1
ATOM 2619 O O . GLU A 1 338 ? -16.486 -7.516 19.634 1.00 98.00 338 GLU A O 1
ATOM 2624 N N . VAL A 1 339 ? -16.302 -5.445 20.489 1.00 96.94 339 VAL A N 1
ATOM 2625 C CA . VAL A 1 339 ? -14.876 -5.539 20.804 1.00 96.94 339 VAL A CA 1
ATOM 2626 C C . VAL A 1 339 ? -14.640 -5.091 22.234 1.00 96.94 339 VAL A C 1
ATOM 2628 O O . VAL A 1 339 ? -15.078 -4.017 22.644 1.00 96.94 339 VAL A O 1
ATOM 2631 N N . THR A 1 340 ? -13.903 -5.898 22.990 1.00 96.50 340 THR A N 1
ATOM 2632 C CA . THR A 1 340 ? -13.435 -5.543 24.330 1.00 96.50 340 THR A CA 1
ATOM 2633 C C . THR A 1 340 ? -11.974 -5.123 24.264 1.00 96.50 340 THR A C 1
ATOM 2635 O O . THR A 1 340 ? -11.112 -5.906 23.868 1.00 96.50 340 THR A O 1
ATOM 2638 N N . LEU A 1 341 ? -11.691 -3.887 24.672 1.00 92.75 341 LEU A N 1
ATOM 2639 C CA . LEU A 1 341 ? -10.350 -3.309 24.682 1.00 92.75 341 LEU A CA 1
ATOM 2640 C C . LEU A 1 341 ? -9.977 -2.837 26.087 1.00 92.75 341 LEU A C 1
ATOM 2642 O O . LEU A 1 341 ? -10.819 -2.372 26.859 1.00 92.75 341 LEU A O 1
ATOM 2646 N N . SER A 1 342 ? -8.690 -2.938 26.413 1.00 91.50 342 SER A N 1
ATOM 2647 C CA . SER A 1 342 ? -8.128 -2.390 27.647 1.00 91.50 342 SER A CA 1
ATOM 2648 C C . SER A 1 342 ? -7.461 -1.044 27.373 1.00 91.50 342 SER A C 1
ATOM 2650 O O . SER A 1 342 ? -6.536 -0.951 26.570 1.00 91.50 342 SER A O 1
ATOM 2652 N N . PHE A 1 343 ? -7.899 -0.013 28.091 1.00 85.31 343 PHE A N 1
ATOM 2653 C CA . PHE A 1 343 ? -7.340 1.335 28.067 1.00 85.31 343 PHE A CA 1
ATOM 2654 C C . PHE A 1 343 ? -6.727 1.637 29.438 1.00 85.31 343 PHE A C 1
ATOM 2656 O O . PHE A 1 343 ? -7.402 2.066 30.378 1.00 85.31 343 PHE A O 1
ATOM 2663 N N . GLY A 1 344 ? -5.432 1.347 29.583 1.00 84.25 344 GLY A N 1
ATOM 2664 C CA . GLY A 1 344 ? -4.754 1.412 30.877 1.00 84.25 344 GLY A CA 1
ATOM 2665 C C . GLY A 1 344 ? -5.349 0.407 31.868 1.00 84.25 344 GLY A C 1
ATOM 2666 O O . GLY A 1 344 ? -5.233 -0.798 31.672 1.00 84.25 344 GLY A O 1
ATOM 2667 N N . LYS A 1 345 ? -5.978 0.901 32.942 1.00 89.38 345 LYS A N 1
ATOM 2668 C CA . LYS A 1 345 ? -6.653 0.064 33.956 1.00 89.38 345 LYS A CA 1
ATOM 2669 C C . LYS A 1 345 ? -8.137 -0.175 33.662 1.00 89.38 345 LYS A C 1
ATOM 2671 O O . LYS A 1 345 ? -8.763 -0.974 34.352 1.00 89.38 345 LYS A O 1
ATOM 2676 N N . SER A 1 346 ? -8.697 0.529 32.684 1.00 90.19 346 SER A N 1
ATOM 2677 C CA . SER A 1 346 ? -10.109 0.431 32.328 1.00 90.19 346 SER A CA 1
ATOM 2678 C C . SER A 1 346 ? -10.301 -0.596 31.220 1.00 90.19 346 SER A C 1
ATOM 2680 O O . SER A 1 346 ? -9.491 -0.682 30.299 1.00 90.19 346 SER A O 1
ATOM 2682 N N . VAL A 1 347 ? -11.393 -1.352 31.283 1.00 94.25 347 VAL A N 1
ATOM 2683 C CA . VAL A 1 347 ? -11.829 -2.246 30.206 1.00 94.25 347 VAL A CA 1
ATOM 2684 C C . VAL A 1 347 ? -13.124 -1.684 29.644 1.00 94.25 347 VAL A C 1
ATOM 2686 O O . VAL A 1 347 ? -14.038 -1.373 30.405 1.00 94.25 347 VAL A O 1
ATOM 2689 N N . MET A 1 348 ? -13.188 -1.529 28.325 1.00 92.75 348 MET A N 1
ATOM 2690 C CA . MET A 1 348 ? -14.364 -1.017 27.635 1.00 92.75 348 MET A CA 1
ATOM 2691 C C . MET A 1 348 ? -14.809 -2.001 26.563 1.00 92.75 348 MET A C 1
ATOM 2693 O O . MET A 1 348 ? -13.990 -2.497 25.790 1.00 92.75 348 MET A O 1
ATOM 2697 N N . THR A 1 349 ? -16.113 -2.250 26.513 1.00 96.12 349 THR A N 1
ATOM 2698 C CA . THR A 1 349 ? -16.754 -2.964 25.412 1.00 96.12 349 THR A CA 1
ATOM 2699 C C . THR A 1 349 ? -17.368 -1.943 24.467 1.00 96.12 349 THR A C 1
ATOM 2701 O O . THR A 1 349 ? -18.207 -1.139 24.873 1.00 96.12 349 THR A O 1
ATOM 2704 N N . ILE A 1 350 ? -16.934 -1.974 23.213 1.00 95.88 350 ILE A N 1
ATOM 2705 C CA . ILE A 1 350 ? -17.415 -1.116 22.136 1.00 95.88 350 ILE A CA 1
ATOM 2706 C C . ILE A 1 350 ? -18.287 -1.977 21.236 1.00 95.88 350 ILE A C 1
ATOM 2708 O O . ILE A 1 350 ? -17.849 -3.028 20.770 1.00 95.88 350 ILE A O 1
ATOM 2712 N N . ARG A 1 351 ? -19.521 -1.532 20.999 1.00 97.50 351 ARG A N 1
ATOM 2713 C CA . ARG A 1 351 ? -20.457 -2.197 20.094 1.00 97.50 351 ARG A CA 1
ATOM 2714 C C . ARG A 1 351 ? -20.747 -1.290 18.912 1.00 97.50 351 ARG A C 1
ATOM 2716 O O . ARG A 1 351 ? -21.217 -0.169 19.102 1.00 97.50 351 ARG A O 1
ATOM 2723 N N . TYR A 1 352 ? -20.518 -1.801 17.714 1.00 97.38 352 TYR A N 1
ATOM 2724 C CA . TYR A 1 352 ? -20.773 -1.092 16.471 1.00 97.38 352 TYR A CA 1
ATOM 2725 C C . TYR A 1 352 ? -22.191 -1.392 15.987 1.00 97.38 352 TYR A C 1
ATOM 2727 O O . TYR A 1 352 ? -22.637 -2.541 15.970 1.00 97.38 352 TYR A O 1
ATOM 2735 N N . ARG A 1 353 ? -22.913 -0.329 15.627 1.00 96.38 353 ARG A N 1
ATOM 2736 C CA . ARG A 1 353 ? -24.195 -0.398 14.922 1.00 96.38 353 ARG A CA 1
ATOM 2737 C C . ARG A 1 353 ? -24.020 0.270 13.574 1.00 96.38 353 ARG A C 1
ATOM 2739 O O . ARG A 1 353 ? -23.833 1.483 13.513 1.00 96.38 353 ARG A O 1
ATOM 2746 N N . ILE A 1 354 ? -24.028 -0.533 12.524 1.00 95.31 354 ILE A N 1
ATOM 2747 C CA . ILE A 1 354 ? -23.622 -0.141 11.183 1.00 95.31 354 ILE A CA 1
ATOM 2748 C C . ILE A 1 354 ? -24.883 -0.062 10.328 1.00 95.31 354 ILE A C 1
ATOM 2750 O O . ILE A 1 354 ? -25.612 -1.038 10.167 1.00 95.31 354 ILE A O 1
ATOM 2754 N N . GLY A 1 355 ? -25.186 1.149 9.858 1.00 89.06 355 GLY A N 1
ATOM 2755 C CA . GLY A 1 355 ? -26.308 1.405 8.957 1.00 89.06 355 GLY A CA 1
ATOM 2756 C C . GLY A 1 355 ? -25.938 1.148 7.497 1.00 89.06 355 GLY A C 1
ATOM 2757 O O . GLY A 1 355 ? -24.992 0.433 7.201 1.00 89.06 355 GLY A O 1
ATOM 2758 N N . SER A 1 356 ? -26.668 1.773 6.573 1.00 87.75 356 SER A N 1
ATOM 2759 C CA . SER A 1 356 ? -26.287 1.798 5.157 1.00 87.75 356 SER A CA 1
ATOM 2760 C C . SER A 1 356 ? -24.935 2.486 4.943 1.00 87.75 356 SER A C 1
ATOM 2762 O O . SER A 1 356 ? -24.575 3.375 5.722 1.00 87.75 356 SER A O 1
ATOM 2764 N N . ALA A 1 357 ? -24.266 2.158 3.832 1.00 84.44 357 ALA A N 1
ATOM 2765 C CA . ALA A 1 357 ? -23.053 2.840 3.385 1.00 84.44 357 ALA A CA 1
ATOM 2766 C C . ALA A 1 357 ? -23.195 4.373 3.457 1.00 84.44 357 ALA A C 1
ATOM 2768 O O . ALA A 1 357 ? -24.242 4.942 3.128 1.00 84.44 357 ALA A O 1
ATOM 2769 N N . GLY A 1 358 ? -22.142 5.029 3.932 1.00 86.62 358 GLY A N 1
ATOM 2770 C CA . GLY A 1 358 ? -22.087 6.464 4.171 1.00 86.62 358 GLY A CA 1
ATOM 2771 C C . GLY A 1 358 ? -20.767 6.849 4.832 1.00 86.62 358 GLY A C 1
ATOM 2772 O O . GLY A 1 358 ? -19.919 5.993 5.066 1.00 86.62 358 GLY A O 1
ATOM 2773 N N . CYS A 1 359 ? -20.603 8.133 5.137 1.00 84.88 359 CYS A N 1
ATOM 2774 C CA . CYS A 1 359 ? -19.406 8.661 5.778 1.00 84.88 359 CYS A CA 1
ATOM 2775 C C . CYS A 1 359 ? -19.688 9.105 7.220 1.00 84.88 359 CYS A C 1
ATOM 2777 O O . CYS A 1 359 ? -20.717 9.720 7.509 1.00 84.88 359 CYS A O 1
ATOM 2779 N N . GLY A 1 360 ? -18.736 8.811 8.105 1.00 84.31 360 GLY A N 1
ATOM 2780 C CA . GLY A 1 360 ? -18.703 9.314 9.473 1.00 84.31 360 GLY A CA 1
ATOM 2781 C C . GLY A 1 360 ? -19.612 8.598 10.476 1.00 84.31 360 GLY A C 1
ATOM 2782 O O . GLY A 1 360 ? -20.558 7.874 10.152 1.00 84.31 360 GLY A O 1
ATOM 2783 N N . VAL A 1 361 ? -19.307 8.834 11.750 1.00 92.62 361 VAL A N 1
ATOM 2784 C CA . VAL A 1 361 ? -20.070 8.324 12.892 1.00 92.62 361 VAL A CA 1
ATOM 2785 C C . VAL A 1 361 ? -21.314 9.185 13.110 1.00 92.62 361 VAL A C 1
ATOM 2787 O O . VAL A 1 361 ? -21.217 10.397 13.264 1.00 92.62 361 VAL A O 1
ATOM 2790 N N . ARG A 1 362 ? -22.499 8.559 13.155 1.00 92.75 362 ARG A N 1
ATOM 2791 C CA . ARG A 1 362 ? -23.777 9.279 13.339 1.00 92.75 362 ARG A CA 1
ATOM 2792 C C . ARG A 1 362 ? -24.083 9.650 14.787 1.00 92.75 362 ARG A C 1
ATOM 2794 O O . ARG A 1 362 ? -24.725 10.662 15.024 1.00 92.75 362 ARG A O 1
ATOM 2801 N N . ALA A 1 363 ? -23.708 8.790 15.728 1.00 94.25 363 ALA A N 1
ATOM 2802 C CA . ALA A 1 363 ? -23.944 8.988 17.151 1.00 94.25 363 ALA A CA 1
ATOM 2803 C C . ALA A 1 363 ? -22.986 8.110 17.955 1.00 94.25 363 ALA A C 1
ATOM 2805 O O . ALA A 1 363 ? -22.675 6.987 17.550 1.00 94.25 363 ALA A O 1
ATOM 2806 N N . VAL A 1 364 ? -22.583 8.591 19.128 1.00 95.75 364 VAL A N 1
ATOM 2807 C CA . VAL A 1 364 ? -21.786 7.827 20.091 1.00 95.75 364 VAL A CA 1
ATOM 2808 C C . VAL A 1 364 ? -22.521 7.827 21.420 1.00 95.75 364 VAL A C 1
ATOM 2810 O O . VAL A 1 364 ? -22.957 8.870 21.897 1.00 95.75 364 VAL A O 1
ATOM 2813 N N . LYS A 1 365 ? -22.673 6.650 22.032 1.00 96.31 365 LYS A N 1
ATOM 2814 C CA . LYS A 1 365 ? -23.294 6.512 23.353 1.00 96.31 365 LYS A CA 1
ATOM 2815 C C . LYS A 1 365 ? -22.327 5.854 24.317 1.00 96.31 365 LYS A C 1
ATOM 2817 O O . LYS A 1 365 ? -21.834 4.762 24.051 1.00 96.31 365 LYS A O 1
ATOM 2822 N N . PHE A 1 366 ? -22.115 6.487 25.461 1.00 94.50 366 PHE A N 1
ATOM 2823 C CA . PHE A 1 366 ? -21.327 5.952 26.558 1.00 94.50 366 PHE A CA 1
ATOM 2824 C C . PHE A 1 366 ? -22.246 5.617 27.733 1.00 94.50 366 PHE A C 1
ATOM 2826 O O . PHE A 1 366 ? -22.896 6.495 28.296 1.00 94.50 366 PHE A O 1
ATOM 2833 N N . ASN A 1 367 ? -22.340 4.330 28.082 1.00 94.44 367 ASN A N 1
ATOM 2834 C CA . ASN A 1 367 ? -23.222 3.822 29.145 1.00 94.44 367 ASN A CA 1
ATOM 2835 C C . ASN A 1 367 ? -24.684 4.306 29.038 1.00 94.44 367 ASN A C 1
ATOM 2837 O O . ASN A 1 367 ? -25.334 4.591 30.039 1.00 94.44 367 ASN A O 1
ATOM 2841 N N . GLY A 1 368 ? -25.201 4.393 27.808 1.00 92.25 368 GLY A N 1
ATOM 2842 C CA . GLY A 1 368 ? -26.570 4.832 27.517 1.00 92.25 368 GLY A CA 1
ATOM 2843 C C . GLY A 1 368 ? -26.738 6.343 27.329 1.00 92.25 368 GLY A C 1
ATOM 2844 O O . GLY A 1 368 ? -27.758 6.759 26.786 1.00 92.25 368 GLY A O 1
ATOM 2845 N N . THR A 1 369 ? -25.737 7.145 27.689 1.00 95.81 369 THR A N 1
ATOM 2846 C CA . THR A 1 369 ? -25.737 8.600 27.494 1.00 95.81 369 THR A CA 1
ATOM 2847 C C . THR A 1 369 ? -25.117 8.950 26.148 1.00 95.81 369 THR A C 1
ATOM 2849 O O . THR A 1 369 ? -24.026 8.481 25.834 1.00 95.81 369 THR A O 1
ATOM 2852 N N . GLU A 1 370 ? -25.799 9.762 25.345 1.00 95.62 370 GLU A N 1
ATOM 2853 C CA . GLU A 1 370 ? -25.263 10.274 24.079 1.00 95.62 370 GLU A CA 1
ATOM 2854 C C . GLU A 1 370 ? -24.141 11.285 24.346 1.00 95.62 370 GLU A C 1
ATOM 2856 O O . GLU A 1 370 ? -24.279 12.157 25.206 1.00 95.62 370 GLU A O 1
ATOM 2861 N N . LEU A 1 371 ? -23.004 11.099 23.677 1.00 92.38 371 LEU A N 1
ATOM 2862 C CA . LEU A 1 371 ? -21.862 12.003 23.751 1.00 92.38 371 LEU A CA 1
ATOM 2863 C C . LEU A 1 371 ? -22.062 13.187 22.789 1.00 92.38 371 LEU A C 1
ATOM 2865 O O . LEU A 1 371 ? -22.758 13.018 21.786 1.00 92.38 371 LEU A O 1
ATOM 2869 N N . PRO A 1 372 ? -21.495 14.363 23.121 1.00 82.31 372 PRO A N 1
ATOM 2870 C CA . PRO A 1 372 ? -21.601 15.567 22.301 1.00 82.31 372 PRO A CA 1
ATOM 2871 C C . PRO A 1 372 ? -20.934 15.439 20.930 1.00 82.31 372 PRO A C 1
ATOM 2873 O O . PRO A 1 372 ? -19.986 14.628 20.797 1.00 82.31 372 PRO A O 1
#

Secondary structure (DSSP, 8-state):
-EEEEEE---TTS--S--S--HHHHHHHHHHHHTT-EEEEEETTTTT--HHHHHHHHHHH--SEEEE-----SHHHHHHHHHHHHHHHHHTT-HHHHHHHHHHHHHHHHHHHHHTEETTEE-SEEE--SSSPEEESSTT-TTT----BHHHHHHHHHTT-S-HHHHHHHHHHIIIIIEETTEE-SBSSPPP--TT--SS-HHHHH--S--TTTTS-BHHHHHHHHHHHHHTT-HHHHHHHHHHT--TTHHHH-TTBPP--TTS-BSBEEE--SSHHHHHHSHHHHHTT-S-EEE-SBS-STHHHHHHHIIIIIIS-EEE-SS-EEE-----GGGTT-EEEEEETTEEEEEE----SS-SS----EETTEEP-

Radius of gyration: 23.55 Å; chains: 1; bounding box: 62×58×57 Å

Foldseek 3Di:
DEEEEEEDDDPVDDDDDLDPQPVSVVVQVVCVVVVYHYHYHYCSNVVDDPVRRVVVVVVSVGPYYHYDYNQDQLLSQLLVLQVVLVVCVVVPVNVSSVVSVVVSVVSLVCQCVQQQPPLAGAPDWDDDPDHIDGDLDCNHPPFNWHHALQNLLSCLVSVSDDPVSNVVSVVVQVPQAAALLFGFRTSAATDADCQDDDPDHCSNRDFDFDQCRLRFFLQSLLSVLVSCLSSLVLVVSVLSLVSQQLVVNCVSQVLEDRDDRPWGFGGWHWPDPTDVRCRVCVVCRRVSVTRTYGHDTHPDCSVVSSVCCVVCRQQVWDDDPPDIGRFHSHDPVCAQDWDWDDDPPDIDIDTDHDDPDDGDDPWDDDPNHTDD

Sequence (372 aa):
MKICLIQPYDARRHYYAMIPSAGLASLAAVCGRDGHSVRIIDALAHRLSPGRIADLARRERPDVAGVTFFTPDHAAVRETVRELAEAFHEIRLDDRADKLTERAERILAAFQHTLLSDGVLAGMAYFESGTPRFMLHPRDEETGIHYSVLAMIHAILSDMFTPEQAAEHLALIEKYLTGPDGVRLFDKPLAYRGGVMTNFQRAETASYFGREIGIMYTHAHLRFAEALAHIGDADGFLQALCKTCPIGLQELVPSAAPRQANCYFSSSDGAFSDRYEASEHYASLLDGDVALEGGWRVYSSGAGIGVRLIVQRLLGITVCRDHWILDPVIPCSLDGLEVTLSFGKSVMTIRYRIGSAGCGVRAVKFNGTELP